Protein AF-A0A5E5QT60-F1 (afdb_monomer_lite)

Foldseek 3Di:
DQDQDDDPLAPVVLVLCLCPPPQFLLLLLLVVLVLVVCVVVVVPAFKFALVSSLVSSLVLVVQLCVQQVQDRHPPYCSNVCNVPVPPPDDSPLQNVQSSSCSLCVPVCPPPDRVRSSVSSLCCQPPDPPSQTQWHDDPRMTGGDPVNSVSCSVCVVSSSVSSLVSSQVSSCVRVVPDAPSSCRRDDPPDDPDCPVVLVVVQVVCVVDWDADPPPRHIDHNVPDDDDPPDRPNPDRDD

Radius of gyration: 23.22 Å; chains: 1; bounding box: 45×35×76 Å

Sequence (237 aa):
MCKLPTQSNLNMEAFSDLFKNTKTSYKYLFFQAILSFLEETEFKKTNYSFKLLESKMLEIAKYPIMLYKLNFGNDDRIGRKLYNEFEKIDLLKFVPYRLIAPFFTQQIRGLNATATNKKIAELSTESTEYNPIYQIVDKSIIINAEWLLYLKNNFTIVESWAFWHWVNYLQKKNPNVLALINKLQKPSERLSLNKPNHYWQTILNIQPFRCIYSGDVLTPKNLSLDHFLPWSFIGHD

pLDDT: mean 88.83, std 13.04, range [39.31, 98.69]

Secondary structure (DSSP, 8-state):
-PPPPP-TTS-HHHHHTTTTT--STHHHHHHHHHHHHHHHTTT---EEEHHHHHHHHHHHHHHHHHTT-----TT--HHHHHH-TTS---STTTHHHHHSGGGGTTTTTT--HHHHHHHHHHHHHH-TTT--SEEEETTEEEE-HHHHHHHHHTHHHHHHHHHHHHHHHHHHH-TT-TTGGGGSS--SSPPPTHHHHHHHHHHHTTS--B-TTT-PBP-TTT------S-TTS----

Structure (mmCIF, N/CA/C/O backbone):
data_AF-A0A5E5QT60-F1
#
_entry.id   AF-A0A5E5QT60-F1
#
loop_
_atom_site.group_PDB
_atom_site.id
_atom_site.type_symbol
_atom_site.label_atom_id
_atom_site.label_alt_id
_atom_site.label_comp_id
_atom_site.label_asym_id
_atom_site.label_entity_id
_atom_site.label_seq_id
_atom_site.pdbx_PDB_ins_code
_atom_site.Cartn_x
_atom_site.Cartn_y
_atom_site.Cartn_z
_atom_site.occupancy
_atom_site.B_iso_or_equiv
_atom_site.auth_seq_id
_atom_site.auth_comp_id
_atom_site.auth_asym_id
_atom_site.auth_atom_id
_atom_site.pdbx_PDB_model_num
ATOM 1 N N . MET A 1 1 ? -2.018 18.714 -8.974 1.00 58.00 1 MET A N 1
ATOM 2 C CA . MET A 1 1 ? -2.418 17.680 -7.993 1.00 58.00 1 MET A CA 1
ATOM 3 C C . MET A 1 1 ? -3.917 17.488 -8.134 1.00 58.00 1 MET A C 1
ATOM 5 O O . MET A 1 1 ? -4.620 18.490 -8.114 1.00 58.00 1 MET A O 1
ATOM 9 N N . CYS A 1 2 ? -4.398 16.262 -8.351 1.00 66.56 2 CYS A N 1
ATOM 10 C CA . CYS A 1 2 ? -5.841 16.017 -8.407 1.00 66.56 2 CYS A CA 1
ATOM 11 C C . CYS A 1 2 ? -6.413 16.176 -6.991 1.00 66.56 2 CYS A C 1
ATOM 13 O O . CYS A 1 2 ? -5.869 15.604 -6.043 1.00 66.56 2 CYS A O 1
ATOM 15 N N . LYS A 1 3 ? -7.442 17.011 -6.829 1.00 83.62 3 LYS A N 1
ATOM 16 C CA . LYS A 1 3 ? -8.083 17.227 -5.529 1.00 83.62 3 LYS A CA 1
ATOM 17 C C . LYS A 1 3 ? -9.010 16.045 -5.254 1.00 83.62 3 LYS A C 1
ATOM 19 O O . LYS A 1 3 ? -9.813 15.694 -6.111 1.00 83.62 3 LYS A O 1
ATOM 24 N N . LEU A 1 4 ? -8.887 15.441 -4.074 1.00 91.88 4 LEU A N 1
ATOM 25 C CA . LEU A 1 4 ? -9.783 14.366 -3.657 1.00 91.88 4 LEU A CA 1
ATOM 26 C C . LEU A 1 4 ? -11.224 14.897 -3.532 1.00 91.88 4 LEU A C 1
ATOM 28 O O . LEU A 1 4 ? -11.408 15.957 -2.921 1.00 91.88 4 LEU A O 1
ATOM 32 N N . PRO A 1 5 ? -12.227 14.196 -4.090 1.00 93.06 5 PRO A N 1
ATOM 33 C CA . PRO A 1 5 ? -13.631 14.547 -3.917 1.00 93.06 5 PRO A CA 1
ATOM 34 C C . PRO A 1 5 ? -14.007 14.563 -2.436 1.00 93.06 5 PRO A C 1
ATOM 36 O O . PRO A 1 5 ? -13.642 13.676 -1.673 1.00 93.06 5 PRO A O 1
ATOM 39 N N . THR A 1 6 ? -14.708 15.602 -2.001 1.00 92.00 6 THR A N 1
ATOM 40 C CA . THR A 1 6 ? -15.146 15.713 -0.607 1.00 92.00 6 THR A CA 1
ATOM 41 C C . THR A 1 6 ? -16.389 14.868 -0.375 1.00 92.00 6 THR A C 1
ATOM 43 O O . THR A 1 6 ? -17.282 14.860 -1.218 1.00 92.00 6 THR A O 1
ATOM 46 N N . GLN A 1 7 ? -16.484 14.240 0.793 1.00 92.25 7 GLN A N 1
ATOM 47 C CA . GLN A 1 7 ? -17.633 13.445 1.205 1.00 92.25 7 GLN A CA 1
ATOM 48 C C . GLN A 1 7 ? -17.917 13.744 2.683 1.00 92.25 7 GLN A C 1
ATOM 50 O O . GLN A 1 7 ? -17.039 13.568 3.521 1.00 92.25 7 GLN A O 1
ATOM 55 N N . SER A 1 8 ? -19.108 14.256 3.002 1.00 88.38 8 SER A N 1
ATOM 56 C CA . SER A 1 8 ? -19.410 14.843 4.320 1.00 88.38 8 SER A CA 1
ATOM 57 C C . SER A 1 8 ? -19.450 13.834 5.469 1.00 88.38 8 SER A C 1
ATOM 59 O O . SER A 1 8 ? -19.136 14.196 6.598 1.00 88.38 8 SER A O 1
ATOM 61 N N . ASN A 1 9 ? -19.812 12.580 5.195 1.00 89.06 9 ASN A N 1
ATOM 62 C CA . ASN A 1 9 ? -19.845 11.499 6.183 1.00 89.06 9 ASN A CA 1
ATOM 63 C C . ASN A 1 9 ? -18.499 10.767 6.343 1.00 89.06 9 ASN A C 1
ATOM 65 O O . ASN A 1 9 ? -18.411 9.822 7.120 1.00 89.06 9 ASN A O 1
ATOM 69 N N . LEU A 1 10 ? -17.448 11.189 5.629 1.00 94.31 10 LEU A N 1
ATOM 70 C CA . LEU A 1 10 ? -16.119 10.582 5.698 1.00 94.31 10 LEU A CA 1
ATOM 71 C C . LEU A 1 10 ? -15.076 11.578 6.207 1.00 94.31 10 LEU A C 1
ATOM 73 O O . LEU A 1 10 ? -15.079 12.757 5.852 1.00 94.31 10 LEU A O 1
ATOM 77 N N . ASN A 1 11 ? -14.113 11.086 6.989 1.00 95.00 11 ASN A N 1
ATOM 78 C CA . ASN A 1 11 ? -12.980 11.894 7.437 1.00 95.00 11 ASN A CA 1
ATOM 79 C C . ASN A 1 11 ? -11.950 12.070 6.303 1.00 95.00 11 ASN A C 1
ATOM 81 O O . ASN A 1 11 ? -10.929 11.380 6.226 1.00 95.00 11 ASN A O 1
ATOM 85 N N . MET A 1 12 ? -12.242 13.005 5.398 1.00 95.50 12 MET A N 1
ATOM 86 C CA . MET A 1 12 ? -11.399 13.296 4.236 1.00 95.50 12 MET A CA 1
ATOM 87 C C . MET A 1 12 ? -10.056 13.933 4.605 1.00 95.50 12 MET A C 1
ATOM 89 O O . MET A 1 12 ? -9.088 13.773 3.862 1.00 95.50 12 MET A O 1
ATOM 93 N N . GLU A 1 13 ? -9.970 14.610 5.753 1.00 94.81 13 GLU A N 1
ATOM 94 C CA . GLU A 1 13 ? -8.708 15.140 6.272 1.00 94.81 13 GLU A CA 1
ATOM 95 C C . GLU A 1 13 ? -7.748 13.990 6.601 1.00 94.81 13 GLU A C 1
ATOM 97 O O . GLU A 1 13 ? -6.658 13.915 6.029 1.00 94.81 13 GLU A O 1
ATOM 102 N N . ALA A 1 14 ? -8.191 13.023 7.412 1.00 96.12 14 ALA A N 1
ATOM 103 C CA . ALA A 1 14 ? -7.405 11.836 7.744 1.00 96.12 14 ALA A CA 1
ATOM 104 C C . ALA A 1 14 ? -7.036 11.015 6.496 1.00 96.12 14 ALA A C 1
ATOM 106 O O . ALA A 1 14 ? -5.908 10.529 6.381 1.00 96.12 14 ALA A O 1
ATOM 107 N N . PHE A 1 15 ? -7.955 10.899 5.532 1.00 97.19 15 PHE A N 1
ATOM 108 C CA . PHE A 1 15 ? -7.694 10.223 4.260 1.00 97.19 15 PHE A CA 1
ATOM 109 C C . PHE A 1 15 ? -6.649 10.950 3.400 1.00 97.19 15 PHE A C 1
ATOM 111 O O . PHE A 1 15 ? -5.792 10.321 2.781 1.00 97.19 15 PHE A O 1
ATOM 118 N N . SER A 1 16 ? -6.651 12.282 3.387 1.00 95.88 16 SER A N 1
ATOM 119 C CA . SER A 1 16 ? -5.612 13.042 2.684 1.00 95.88 16 SER A CA 1
ATOM 120 C C . SER A 1 16 ? -4.221 12.877 3.324 1.00 95.88 16 SER A C 1
ATOM 122 O O . SER A 1 16 ? -3.205 12.977 2.633 1.00 95.88 16 SER A O 1
ATOM 124 N N . ASP A 1 17 ? -4.179 12.526 4.614 1.00 96.50 17 ASP A N 1
ATOM 125 C CA . ASP A 1 17 ? -2.971 12.363 5.424 1.00 96.50 17 ASP A CA 1
ATOM 126 C C . ASP A 1 17 ? -2.401 10.923 5.443 1.00 96.50 17 ASP A C 1
ATOM 128 O O . ASP A 1 17 ? -1.374 10.683 6.087 1.00 96.50 17 ASP A O 1
ATOM 132 N N . LEU A 1 18 ? -2.984 9.957 4.710 1.00 97.50 18 LEU A N 1
ATOM 133 C CA . LEU A 1 18 ? -2.547 8.541 4.709 1.00 97.50 18 LEU A CA 1
ATOM 134 C C . LEU A 1 18 ? -1.033 8.362 4.517 1.00 97.50 18 LEU A C 1
ATOM 136 O O . LEU A 1 18 ? -0.382 7.576 5.221 1.00 97.50 18 LEU A O 1
ATOM 140 N N . PHE A 1 19 ? -0.461 9.113 3.575 1.00 96.62 19 PHE A N 1
ATOM 141 C CA . PHE A 1 19 ? 0.950 9.028 3.195 1.00 96.62 19 PHE A CA 1
ATOM 142 C C . PHE A 1 19 ? 1.857 10.030 3.917 1.00 96.62 19 PHE A C 1
ATOM 144 O O . PHE A 1 19 ? 3.057 10.102 3.630 1.00 96.62 19 PHE A O 1
ATOM 151 N N . LYS A 1 20 ? 1.337 10.775 4.894 1.00 92.38 20 LYS A N 1
ATOM 152 C CA . LYS A 1 20 ? 2.140 11.698 5.698 1.00 92.38 20 LYS A CA 1
ATOM 153 C C . LYS A 1 20 ? 3.195 10.940 6.506 1.00 92.38 20 LYS A C 1
ATOM 155 O O . LYS A 1 20 ? 2.960 9.831 6.996 1.00 92.38 20 LYS A O 1
ATOM 160 N N . ASN A 1 21 ? 4.372 11.554 6.645 1.00 85.94 21 ASN A N 1
ATOM 161 C CA . ASN A 1 21 ? 5.512 11.028 7.407 1.00 85.94 21 ASN A CA 1
ATOM 162 C C . ASN A 1 21 ? 5.951 9.606 6.996 1.00 85.94 21 ASN A C 1
ATOM 164 O O . ASN A 1 21 ? 6.326 8.783 7.833 1.00 85.94 21 ASN A O 1
ATOM 168 N N . THR A 1 22 ? 5.910 9.303 5.697 1.00 89.44 22 THR A N 1
ATOM 169 C CA . THR A 1 22 ? 6.263 7.978 5.171 1.00 89.44 22 THR A CA 1
ATOM 170 C C . THR A 1 22 ? 7.766 7.851 4.901 1.00 89.44 22 THR A C 1
ATOM 172 O O . THR A 1 22 ? 8.323 8.598 4.098 1.00 89.44 22 THR A O 1
ATOM 175 N N . LYS A 1 23 ? 8.428 6.8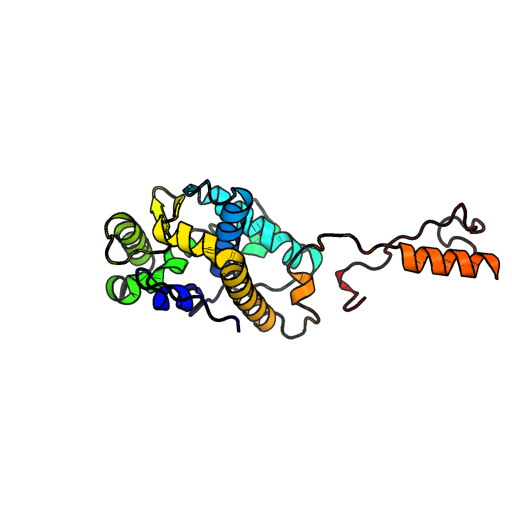80 5.552 1.00 90.25 23 LYS A N 1
ATOM 176 C CA . LYS A 1 23 ? 9.867 6.589 5.372 1.00 90.25 23 LYS A CA 1
ATOM 177 C C . LYS A 1 23 ? 10.147 5.504 4.318 1.00 90.25 23 LYS A C 1
ATOM 179 O O . LYS A 1 23 ? 11.089 5.647 3.537 1.00 90.25 23 LYS A O 1
ATOM 184 N N . THR A 1 24 ? 9.322 4.457 4.274 1.00 96.00 24 THR A N 1
ATOM 185 C CA . THR A 1 24 ? 9.450 3.291 3.374 1.00 96.00 24 THR A CA 1
ATOM 186 C C . THR A 1 24 ? 8.318 3.245 2.344 1.00 96.00 24 THR A C 1
ATOM 188 O O . THR A 1 24 ? 7.301 3.914 2.510 1.00 96.00 24 THR A O 1
ATOM 191 N N . SER A 1 25 ? 8.448 2.427 1.302 1.00 97.38 25 SER A N 1
ATOM 192 C CA . SER A 1 25 ? 7.441 2.285 0.239 1.00 97.38 25 SER A CA 1
ATOM 193 C C . SER A 1 25 ? 6.125 1.642 0.698 1.00 97.38 25 SER A C 1
ATOM 195 O O . SER A 1 25 ? 5.125 1.685 -0.018 1.00 97.38 25 SER A O 1
ATOM 197 N N . TYR A 1 26 ? 6.101 1.050 1.897 1.00 97.94 26 TYR A N 1
ATOM 198 C CA . TYR A 1 26 ? 5.092 0.058 2.269 1.00 97.94 26 TYR A CA 1
ATOM 199 C C . TYR A 1 26 ? 3.677 0.621 2.251 1.00 97.94 26 TYR A C 1
ATOM 201 O O . TYR A 1 26 ? 2.782 -0.058 1.771 1.00 97.94 26 TYR A O 1
ATOM 209 N N . LYS A 1 27 ? 3.458 1.851 2.740 1.00 98.00 27 LYS A N 1
ATOM 210 C CA . LYS A 1 27 ? 2.120 2.465 2.732 1.00 98.00 27 LYS A CA 1
ATOM 211 C C . LYS A 1 27 ? 1.584 2.643 1.312 1.00 98.00 27 LYS A C 1
ATOM 213 O O . LYS A 1 27 ? 0.418 2.346 1.080 1.00 98.00 27 LYS A O 1
ATOM 218 N N . TYR A 1 28 ? 2.430 3.100 0.387 1.00 98.25 28 TYR A N 1
ATOM 219 C CA . TYR A 1 28 ? 2.049 3.297 -1.012 1.00 98.25 28 TYR A CA 1
ATOM 220 C C . TYR A 1 28 ? 1.682 1.963 -1.657 1.00 98.25 28 TYR A C 1
ATOM 222 O O . TYR A 1 28 ? 0.581 1.827 -2.178 1.00 98.25 28 TYR A O 1
ATOM 230 N N . LEU A 1 29 ? 2.553 0.958 -1.527 1.00 98.31 29 LEU A N 1
ATOM 231 C CA . LEU A 1 29 ? 2.313 -0.377 -2.078 1.00 98.31 29 LEU A CA 1
ATOM 232 C C . LEU A 1 29 ? 1.092 -1.052 -1.448 1.00 98.31 29 LEU A C 1
ATOM 234 O O . LEU A 1 29 ? 0.323 -1.698 -2.147 1.00 98.31 29 LEU A O 1
ATOM 238 N N . PHE A 1 30 ? 0.898 -0.907 -0.136 1.00 98.69 30 PHE A N 1
ATOM 239 C CA . PHE A 1 30 ? -0.235 -1.501 0.571 1.00 98.69 30 PHE A CA 1
ATOM 240 C C . PHE A 1 30 ? -1.557 -0.871 0.125 1.00 98.69 30 PHE A C 1
ATOM 242 O O . PHE A 1 30 ? -2.511 -1.591 -0.147 1.00 98.69 30 PHE A O 1
ATOM 249 N N . PHE A 1 31 ? -1.615 0.457 -0.022 1.00 98.69 31 PHE A N 1
ATOM 250 C CA . PHE A 1 31 ? -2.818 1.112 -0.532 1.00 98.69 31 PHE A CA 1
ATOM 251 C C . PHE A 1 31 ? -3.071 0.792 -2.011 1.00 98.69 31 PHE A C 1
ATOM 253 O O . PHE A 1 31 ? -4.205 0.501 -2.376 1.00 98.69 31 PHE A O 1
ATOM 260 N N . GLN A 1 32 ? -2.030 0.756 -2.850 1.00 97.88 32 GLN A N 1
ATOM 261 C CA . GLN A 1 32 ? -2.160 0.311 -4.242 1.00 97.88 32 GLN A CA 1
ATOM 262 C C . GLN A 1 32 ? -2.645 -1.140 -4.342 1.00 97.88 32 GLN A C 1
ATOM 264 O O . GLN A 1 32 ? -3.488 -1.435 -5.180 1.00 97.88 32 GLN A O 1
ATOM 269 N N . ALA A 1 33 ? -2.181 -2.033 -3.461 1.00 98.31 33 ALA A N 1
ATOM 270 C CA . ALA A 1 33 ? -2.674 -3.405 -3.395 1.00 98.31 33 ALA A CA 1
ATOM 271 C C . ALA A 1 33 ? -4.169 -3.467 -3.044 1.00 98.31 33 ALA A C 1
ATOM 273 O O . ALA A 1 33 ? -4.898 -4.257 -3.638 1.00 98.31 33 ALA A O 1
ATOM 274 N N . ILE A 1 34 ? -4.640 -2.619 -2.121 1.00 98.69 34 ILE A N 1
ATOM 275 C CA . ILE A 1 34 ? -6.072 -2.498 -1.810 1.00 98.69 34 ILE A CA 1
ATOM 276 C C . ILE A 1 34 ? -6.853 -2.038 -3.046 1.00 98.69 34 ILE A C 1
ATOM 278 O O . ILE A 1 34 ? -7.838 -2.678 -3.401 1.00 98.69 34 ILE A O 1
ATOM 282 N N . LEU A 1 35 ? -6.416 -0.960 -3.706 1.00 97.94 35 LEU A N 1
ATOM 283 C CA . LEU A 1 35 ? -7.093 -0.424 -4.893 1.00 97.94 35 LEU A CA 1
ATOM 284 C C . LEU A 1 35 ? -7.148 -1.445 -6.037 1.00 97.94 35 LEU A C 1
ATOM 286 O O . LEU A 1 35 ? -8.219 -1.660 -6.593 1.00 97.94 35 LEU A O 1
ATOM 290 N N . SER A 1 36 ? -6.033 -2.127 -6.313 1.00 95.38 36 SER A N 1
ATOM 291 C CA . SER A 1 36 ? -5.949 -3.185 -7.326 1.00 95.38 36 SER A CA 1
ATOM 292 C C . SER A 1 36 ? -6.940 -4.313 -7.047 1.00 95.38 36 SER A C 1
ATOM 294 O O . SER A 1 36 ? -7.664 -4.716 -7.949 1.00 95.38 36 SER A O 1
ATOM 296 N N . PHE A 1 37 ? -7.060 -4.786 -5.803 1.00 96.31 37 PHE A N 1
ATOM 297 C CA . PHE A 1 37 ? -8.052 -5.816 -5.491 1.00 96.31 37 PHE A CA 1
ATOM 298 C C . PHE A 1 37 ? -9.500 -5.326 -5.564 1.00 96.31 37 PHE A C 1
ATOM 300 O O . PHE A 1 37 ? -10.385 -6.087 -5.963 1.00 96.31 37 PHE A O 1
ATOM 307 N N . LEU A 1 38 ? -9.764 -4.081 -5.165 1.00 94.50 38 LEU A N 1
ATOM 308 C CA . LEU A 1 38 ? -11.097 -3.499 -5.293 1.00 94.50 38 LEU A CA 1
ATOM 309 C C . LEU A 1 38 ? -11.526 -3.439 -6.760 1.00 94.50 38 LEU A C 1
ATOM 311 O O . LEU A 1 38 ? -12.642 -3.842 -7.071 1.00 94.50 38 LEU A O 1
ATOM 315 N N . GLU A 1 39 ? -10.638 -3.018 -7.655 1.00 93.75 39 GLU A N 1
ATOM 316 C CA . GLU A 1 39 ? -10.905 -2.982 -9.091 1.00 93.75 39 GLU A CA 1
ATOM 317 C C . GLU A 1 39 ? -11.035 -4.386 -9.701 1.00 93.75 39 GLU A C 1
ATOM 319 O O . GLU A 1 39 ? -12.042 -4.675 -10.344 1.00 93.75 39 GLU A O 1
ATOM 324 N N . GLU A 1 40 ? -10.086 -5.293 -9.424 1.00 91.00 40 GLU A N 1
ATOM 325 C CA . GLU A 1 40 ? -10.086 -6.685 -9.916 1.00 91.00 40 GLU A CA 1
ATOM 326 C C . GLU A 1 40 ? -11.358 -7.453 -9.529 1.00 91.00 40 GLU A C 1
ATOM 328 O O . GLU A 1 40 ? -11.783 -8.367 -10.233 1.00 91.00 40 GLU A O 1
ATOM 333 N N . THR A 1 41 ? -11.966 -7.101 -8.394 1.00 90.94 41 THR A N 1
ATOM 334 C CA . THR A 1 41 ? -13.196 -7.734 -7.901 1.00 90.94 41 THR A CA 1
ATOM 335 C C . THR A 1 41 ? -14.457 -6.940 -8.232 1.00 90.94 41 THR A C 1
ATOM 337 O O . THR A 1 41 ? -15.529 -7.269 -7.722 1.00 90.94 41 THR A O 1
ATOM 340 N N . GLU A 1 42 ? -14.354 -5.889 -9.051 1.00 89.69 42 GLU A N 1
ATOM 341 C CA . GLU A 1 42 ? -15.445 -4.960 -9.373 1.00 89.69 42 GLU A CA 1
ATOM 342 C C . GLU A 1 42 ? -16.156 -4.414 -8.118 1.00 89.69 42 GLU A C 1
ATOM 344 O O . GLU A 1 42 ? -17.376 -4.223 -8.091 1.00 89.69 42 GLU A O 1
ATOM 349 N N . PHE A 1 43 ? -15.396 -4.186 -7.044 1.00 93.06 43 PHE A N 1
ATOM 350 C CA . PHE A 1 43 ? -15.872 -3.737 -5.733 1.00 93.06 43 PHE A CA 1
ATOM 351 C C . PHE A 1 43 ? -16.879 -4.695 -5.068 1.00 93.06 43 PHE A C 1
ATOM 353 O O . PHE A 1 43 ? -17.625 -4.287 -4.178 1.00 93.06 43 PHE A O 1
ATOM 360 N N . LYS A 1 44 ? -16.914 -5.973 -5.474 1.00 94.25 44 LYS A N 1
ATOM 361 C CA . LYS A 1 44 ? -17.810 -7.001 -4.906 1.00 94.25 44 LYS A CA 1
ATOM 362 C C . LYS A 1 44 ? -17.222 -7.682 -3.667 1.00 94.25 44 LYS A C 1
ATOM 364 O O . LYS A 1 44 ? -17.953 -8.335 -2.926 1.00 94.25 44 LYS A O 1
ATOM 369 N N . LYS A 1 45 ? -15.913 -7.544 -3.425 1.00 94.44 45 LYS A N 1
ATOM 370 C CA . LYS A 1 45 ? -15.205 -8.133 -2.280 1.00 94.44 45 LYS A CA 1
ATOM 371 C C . LYS A 1 45 ? -14.622 -7.050 -1.373 1.00 94.44 45 LYS A C 1
ATOM 373 O O . LYS A 1 45 ? -14.023 -6.085 -1.840 1.00 94.44 45 LYS A O 1
ATOM 378 N N . THR A 1 46 ? -14.754 -7.244 -0.062 1.00 96.81 46 THR A N 1
ATOM 379 C CA . THR A 1 46 ? -14.307 -6.273 0.955 1.00 96.81 46 THR A CA 1
ATOM 380 C C . THR A 1 46 ? -13.298 -6.833 1.950 1.00 96.81 46 THR A C 1
ATOM 382 O O . THR A 1 46 ? -12.624 -6.054 2.617 1.00 96.81 46 THR A O 1
ATOM 385 N N . ASN A 1 47 ? -13.166 -8.159 2.059 1.00 98.06 47 ASN A N 1
ATOM 386 C CA . ASN A 1 47 ? -12.230 -8.805 2.977 1.00 98.06 47 ASN A CA 1
ATOM 387 C C . ASN A 1 47 ? -10.956 -9.257 2.251 1.00 98.06 47 ASN A C 1
ATOM 389 O O . ASN A 1 47 ? -11.030 -10.001 1.268 1.00 98.06 47 ASN A O 1
ATOM 393 N N . TYR A 1 48 ? -9.793 -8.857 2.769 1.00 98.06 48 TYR A N 1
ATOM 394 C CA . TYR A 1 48 ? -8.489 -9.220 2.216 1.00 98.06 48 TYR A CA 1
ATOM 395 C C . TYR A 1 48 ? -7.519 -9.623 3.321 1.00 98.06 48 TYR A C 1
ATOM 397 O O . TYR A 1 48 ? -7.240 -8.846 4.235 1.00 98.06 48 TYR A O 1
ATOM 405 N N . SER A 1 49 ? -6.961 -10.830 3.224 1.00 98.50 49 SER A N 1
ATOM 406 C CA . SER A 1 49 ? -5.946 -11.282 4.173 1.00 98.50 49 SER A CA 1
ATOM 407 C C . SER A 1 49 ? -4.624 -10.547 3.966 1.00 98.50 49 SER A C 1
ATOM 409 O O . SER A 1 49 ? -4.257 -10.166 2.853 1.00 98.50 49 SER A O 1
ATOM 411 N N . PHE A 1 50 ? -3.857 -10.406 5.041 1.00 98.31 50 PHE A N 1
ATOM 412 C CA . PHE A 1 50 ? -2.513 -9.837 5.012 1.00 98.31 50 PHE A CA 1
ATOM 413 C C . PHE A 1 50 ? -1.620 -10.585 4.014 1.00 98.31 50 PHE A C 1
ATOM 415 O O . PHE A 1 50 ? -0.929 -9.959 3.221 1.00 98.31 50 PHE A O 1
ATOM 422 N N . LYS A 1 51 ? -1.696 -11.920 3.960 1.00 97.31 51 LYS A N 1
ATOM 423 C CA . LYS A 1 51 ? -0.926 -12.716 2.989 1.00 97.31 51 LYS A CA 1
ATOM 424 C C . LYS A 1 51 ? -1.235 -12.320 1.539 1.00 97.31 51 LYS A C 1
ATOM 426 O O . LYS A 1 51 ? -0.322 -12.201 0.727 1.00 97.31 51 LYS A O 1
ATOM 431 N N . LEU A 1 52 ? -2.513 -12.111 1.224 1.00 97.50 52 LEU A N 1
ATOM 432 C CA . LEU A 1 52 ? -2.953 -11.723 -0.112 1.00 97.50 52 LEU A CA 1
ATOM 433 C C . LEU A 1 52 ? -2.465 -10.309 -0.473 1.00 97.50 52 LEU A C 1
ATOM 435 O O . LEU A 1 52 ? -1.915 -10.100 -1.553 1.00 97.50 52 LEU A O 1
ATOM 439 N N . LEU A 1 53 ? -2.597 -9.362 0.459 1.00 98.50 53 LEU A N 1
ATOM 440 C CA . LEU A 1 53 ? -2.120 -7.985 0.294 1.00 98.50 53 LEU A CA 1
ATOM 441 C C . LEU A 1 53 ? -0.599 -7.916 0.142 1.00 98.50 53 LEU A C 1
ATOM 443 O O . LEU A 1 53 ? -0.108 -7.214 -0.734 1.00 98.50 53 LEU A O 1
ATOM 447 N N . GLU A 1 54 ? 0.149 -8.682 0.937 1.00 97.94 54 GLU A N 1
ATOM 448 C CA . GLU A 1 54 ? 1.605 -8.764 0.817 1.00 97.94 54 GLU A CA 1
ATOM 449 C C . GLU A 1 54 ? 2.022 -9.291 -0.562 1.00 97.94 54 GLU A C 1
ATOM 451 O O . GLU A 1 54 ? 2.898 -8.709 -1.201 1.00 97.94 54 GLU A O 1
ATOM 456 N N . SER A 1 55 ? 1.361 -10.341 -1.060 1.00 96.31 55 SER A N 1
ATOM 457 C CA . SER A 1 55 ? 1.626 -10.872 -2.402 1.00 96.31 55 SER A CA 1
ATOM 458 C C . SER A 1 55 ? 1.417 -9.810 -3.482 1.00 96.31 55 SER A C 1
ATOM 460 O O . SER A 1 55 ? 2.256 -9.666 -4.370 1.00 96.31 55 SER A O 1
ATOM 462 N N . LYS A 1 56 ? 0.336 -9.028 -3.390 1.00 97.12 56 LYS A N 1
ATOM 463 C CA . LYS A 1 56 ? 0.043 -7.955 -4.349 1.00 97.12 56 LYS A CA 1
ATOM 464 C C . LYS A 1 56 ? 1.026 -6.784 -4.235 1.00 97.12 56 LYS A C 1
ATOM 466 O O . LYS A 1 56 ? 1.465 -6.261 -5.254 1.00 97.12 56 LYS A O 1
ATOM 471 N N . MET A 1 57 ? 1.460 -6.418 -3.024 1.00 98.00 57 MET A N 1
ATOM 472 C CA . MET A 1 57 ? 2.532 -5.427 -2.828 1.00 98.00 57 MET A CA 1
ATOM 473 C C . MET A 1 57 ? 3.825 -5.843 -3.538 1.00 98.00 57 MET A C 1
ATOM 475 O O . MET A 1 57 ? 4.465 -5.021 -4.196 1.00 98.00 57 MET A O 1
ATOM 479 N N . LEU A 1 58 ? 4.213 -7.116 -3.400 1.00 96.62 58 LEU A N 1
ATOM 480 C CA . LEU A 1 58 ? 5.396 -7.668 -4.058 1.00 96.62 58 LEU A CA 1
ATOM 481 C C . LEU A 1 58 ? 5.222 -7.698 -5.580 1.00 96.62 58 LEU A C 1
ATOM 483 O O . LEU A 1 58 ? 6.155 -7.341 -6.294 1.00 96.62 58 LEU A O 1
ATOM 487 N N . GLU A 1 59 ? 4.038 -8.062 -6.076 1.00 92.81 59 GLU A N 1
ATOM 488 C CA . GLU A 1 59 ? 3.704 -8.046 -7.505 1.00 92.81 59 GLU A CA 1
ATOM 489 C C . GLU A 1 59 ? 3.887 -6.649 -8.121 1.00 92.81 59 GLU A C 1
ATOM 491 O O . GLU A 1 59 ? 4.618 -6.507 -9.105 1.00 92.81 59 GLU A O 1
ATOM 496 N N . ILE A 1 60 ? 3.305 -5.617 -7.498 1.00 92.44 60 ILE A N 1
ATOM 497 C CA . ILE A 1 60 ? 3.397 -4.216 -7.940 1.00 92.44 60 ILE A CA 1
ATOM 498 C C . ILE A 1 60 ? 4.856 -3.743 -7.945 1.00 92.44 60 ILE A C 1
ATOM 500 O O . ILE A 1 60 ? 5.326 -3.124 -8.900 1.00 92.44 60 ILE A O 1
ATOM 504 N N . ALA A 1 61 ? 5.611 -4.063 -6.893 1.00 96.12 61 ALA A N 1
ATOM 505 C CA . ALA A 1 61 ? 6.997 -3.630 -6.763 1.00 96.12 61 ALA A CA 1
ATOM 506 C C . ALA A 1 61 ? 7.986 -4.416 -7.640 1.00 96.12 61 ALA A C 1
ATOM 508 O O . ALA A 1 61 ? 9.102 -3.949 -7.886 1.00 96.12 61 ALA A O 1
ATOM 509 N N . LYS A 1 62 ? 7.598 -5.604 -8.122 1.00 93.75 62 LYS A N 1
ATOM 510 C CA . LYS A 1 62 ? 8.479 -6.515 -8.860 1.00 93.75 62 LYS A CA 1
ATOM 511 C C . LYS A 1 62 ? 9.073 -5.853 -10.094 1.00 93.75 62 LYS A C 1
ATOM 513 O O . LYS A 1 62 ? 10.278 -5.921 -10.309 1.00 93.75 62 LYS A O 1
ATOM 518 N N . TYR A 1 63 ? 8.237 -5.209 -10.901 1.00 88.75 63 TYR A N 1
ATOM 519 C CA . TYR A 1 63 ? 8.659 -4.604 -12.162 1.00 88.75 63 TYR A CA 1
ATOM 520 C C . TYR A 1 63 ? 9.673 -3.453 -11.985 1.00 88.75 63 TYR A C 1
ATOM 522 O O . TYR A 1 63 ? 10.790 -3.587 -12.497 1.00 88.75 63 TYR A O 1
ATOM 530 N N . PRO A 1 64 ? 9.377 -2.382 -11.218 1.00 93.44 64 PRO A N 1
ATOM 531 C CA . PRO A 1 64 ? 10.319 -1.277 -11.016 1.00 93.44 64 PRO A CA 1
ATOM 532 C C . PRO A 1 64 ? 11.639 -1.708 -10.360 1.00 93.44 64 PRO A C 1
ATOM 534 O O . PRO A 1 64 ? 12.703 -1.198 -10.715 1.00 93.44 64 PRO A O 1
ATOM 537 N N . ILE A 1 65 ? 11.605 -2.666 -9.429 1.00 93.62 65 ILE A N 1
ATOM 538 C CA . ILE A 1 65 ? 12.817 -3.134 -8.743 1.00 93.62 65 ILE A CA 1
ATOM 539 C C . ILE A 1 65 ? 13.633 -4.066 -9.633 1.00 93.62 65 ILE A C 1
ATOM 541 O O . ILE A 1 65 ? 14.845 -3.899 -9.748 1.00 93.62 65 ILE A O 1
ATOM 545 N N . MET A 1 66 ? 13.012 -5.078 -10.239 1.00 89.44 66 MET A N 1
ATOM 546 C CA . MET A 1 66 ? 13.775 -6.115 -10.930 1.00 89.44 66 MET A CA 1
ATOM 547 C C . MET A 1 66 ? 14.302 -5.637 -12.279 1.00 89.44 66 MET A C 1
ATOM 549 O O . MET A 1 66 ? 15.460 -5.931 -12.582 1.00 89.44 66 MET A O 1
ATOM 553 N N . LEU A 1 67 ? 13.492 -4.899 -13.050 1.00 87.69 67 LEU A N 1
ATOM 554 C CA . LEU A 1 67 ? 13.859 -4.453 -14.396 1.00 87.69 67 LEU A CA 1
ATOM 555 C C . LEU A 1 67 ? 14.654 -3.145 -14.377 1.00 87.69 67 LEU A C 1
ATOM 557 O O . LEU A 1 67 ? 15.705 -3.058 -15.005 1.00 87.69 67 LEU A O 1
ATOM 561 N N . TYR A 1 68 ? 14.177 -2.142 -13.637 1.00 88.88 68 TYR A N 1
ATOM 562 C CA . TYR A 1 68 ? 14.771 -0.800 -13.640 1.00 88.88 68 TYR A CA 1
ATOM 563 C C . TYR A 1 68 ? 15.680 -0.512 -12.451 1.00 88.88 68 TYR A C 1
ATOM 565 O O . TYR A 1 68 ? 16.252 0.574 -12.383 1.00 88.88 68 TYR A O 1
ATOM 573 N N . LYS A 1 69 ? 15.823 -1.467 -11.520 1.00 91.88 69 LYS A N 1
ATOM 574 C CA . LYS A 1 69 ? 16.693 -1.345 -10.342 1.00 91.88 69 LYS A CA 1
ATOM 575 C C . LYS A 1 69 ? 16.400 -0.085 -9.522 1.00 91.88 69 LYS A C 1
ATOM 577 O O . LYS A 1 69 ? 17.310 0.493 -8.932 1.00 91.88 69 LYS A O 1
ATOM 582 N N . LEU A 1 70 ? 15.131 0.338 -9.475 1.00 94.56 70 LEU A N 1
ATOM 583 C CA . LEU A 1 70 ? 14.743 1.516 -8.706 1.00 94.56 70 LEU A CA 1
ATOM 584 C C . LEU A 1 70 ? 15.011 1.294 -7.215 1.00 94.56 70 LEU A C 1
ATOM 586 O O . LEU A 1 70 ? 14.655 0.262 -6.641 1.00 94.56 70 LEU A O 1
ATOM 590 N N . ASN A 1 71 ? 15.607 2.297 -6.579 1.00 95.50 71 ASN A N 1
ATOM 591 C CA . ASN A 1 71 ? 15.846 2.319 -5.148 1.00 95.50 71 ASN A CA 1
ATOM 592 C C . ASN A 1 71 ? 14.562 2.722 -4.413 1.00 95.50 71 ASN A C 1
ATOM 594 O O . ASN A 1 71 ? 14.043 3.822 -4.601 1.00 95.50 71 ASN A O 1
ATOM 598 N N . PHE A 1 72 ? 14.048 1.847 -3.551 1.00 96.25 72 PHE A N 1
ATOM 599 C CA . PHE A 1 72 ? 12.860 2.127 -2.736 1.00 96.25 72 PHE A CA 1
ATOM 600 C C . PHE A 1 72 ? 13.221 2.744 -1.374 1.00 96.25 72 PHE A C 1
ATOM 602 O O . PHE A 1 72 ? 12.342 3.026 -0.576 1.00 96.25 72 PHE A O 1
ATOM 609 N N . GLY A 1 73 ? 14.501 3.011 -1.112 1.00 94.81 73 GLY A N 1
ATOM 610 C CA . GLY A 1 73 ? 15.033 3.571 0.126 1.00 94.81 73 GLY A CA 1
ATOM 611 C C . GLY A 1 73 ? 15.813 2.548 0.955 1.00 94.81 73 GLY A C 1
ATOM 612 O O . GLY A 1 73 ? 15.524 1.359 0.938 1.00 94.81 73 GLY A O 1
ATOM 613 N N . ASN A 1 74 ? 16.791 3.025 1.728 1.00 90.50 74 ASN A N 1
ATOM 614 C CA . ASN A 1 74 ? 17.722 2.158 2.467 1.00 90.50 74 ASN A CA 1
ATOM 615 C C . ASN A 1 74 ? 17.044 1.314 3.563 1.00 90.50 74 ASN A C 1
ATOM 617 O O . ASN A 1 74 ? 17.450 0.183 3.819 1.00 90.50 74 ASN A O 1
ATOM 621 N N . ASP A 1 75 ? 15.997 1.853 4.193 1.00 93.12 75 ASP A N 1
ATOM 622 C CA . ASP A 1 75 ? 15.217 1.145 5.218 1.00 93.12 75 ASP A CA 1
ATOM 623 C C . ASP A 1 75 ? 14.176 0.183 4.618 1.00 93.12 75 ASP A C 1
ATOM 625 O O . ASP A 1 75 ? 13.521 -0.573 5.344 1.00 93.12 75 ASP A O 1
ATOM 629 N N . ASP A 1 76 ? 13.995 0.219 3.297 1.00 96.12 76 ASP A N 1
ATOM 630 C CA . ASP A 1 76 ? 13.003 -0.571 2.588 1.00 96.12 76 ASP A CA 1
ATOM 631 C C . ASP A 1 76 ? 13.478 -2.016 2.379 1.00 96.12 76 ASP A C 1
ATOM 633 O O . ASP A 1 76 ? 14.633 -2.288 2.039 1.00 96.12 76 ASP A O 1
ATOM 637 N N . ARG A 1 77 ? 12.584 -2.978 2.617 1.00 96.50 77 ARG A N 1
ATOM 638 C CA . ARG A 1 77 ? 12.878 -4.414 2.515 1.00 96.50 77 ARG A CA 1
ATOM 639 C C . ARG A 1 77 ? 12.110 -5.118 1.402 1.00 96.50 77 ARG A C 1
ATOM 641 O O . ARG A 1 77 ? 12.267 -6.328 1.272 1.00 96.50 77 ARG A O 1
ATOM 648 N N . ILE A 1 78 ? 11.329 -4.403 0.587 1.00 96.75 78 ILE A N 1
ATOM 649 C CA . ILE A 1 78 ? 10.587 -4.998 -0.536 1.00 96.75 78 ILE A CA 1
ATOM 650 C C . ILE A 1 78 ? 11.556 -5.663 -1.509 1.00 96.75 78 ILE A C 1
ATOM 652 O O . ILE A 1 78 ? 11.394 -6.837 -1.829 1.00 96.75 78 ILE A O 1
ATOM 656 N N . GLY A 1 79 ? 12.611 -4.947 -1.914 1.00 95.12 79 GLY A N 1
ATOM 657 C CA . GLY A 1 79 ? 13.632 -5.497 -2.806 1.00 95.12 79 GLY A CA 1
ATOM 658 C C . GLY A 1 79 ? 14.306 -6.735 -2.220 1.00 95.12 79 GLY A C 1
ATOM 659 O O . GLY A 1 79 ? 14.418 -7.746 -2.903 1.00 95.12 79 GLY A O 1
ATOM 660 N N . ARG A 1 80 ? 14.676 -6.701 -0.933 1.00 94.31 80 ARG A N 1
ATOM 661 C CA . ARG A 1 80 ? 15.269 -7.860 -0.245 1.00 94.31 80 ARG A CA 1
ATOM 662 C C . ARG A 1 80 ? 14.352 -9.078 -0.264 1.00 94.31 80 ARG A C 1
ATOM 664 O O . ARG A 1 80 ? 14.792 -10.145 -0.673 1.00 94.31 80 ARG A O 1
ATOM 671 N N . LYS A 1 81 ? 13.073 -8.896 0.081 1.00 95.19 81 LYS A N 1
ATOM 672 C CA . LYS A 1 81 ? 12.081 -9.978 0.056 1.00 95.19 81 LYS A CA 1
ATOM 673 C C . LYS A 1 81 ? 11.834 -10.522 -1.357 1.00 95.19 81 LYS A C 1
ATOM 675 O O . LYS A 1 81 ? 11.598 -11.713 -1.506 1.00 95.19 81 LYS A O 1
ATOM 680 N N . LEU A 1 82 ? 11.913 -9.678 -2.391 1.00 94.31 82 LEU A N 1
ATOM 681 C CA . LEU A 1 82 ? 11.816 -10.110 -3.792 1.00 94.31 82 LEU A CA 1
ATOM 682 C C . LEU A 1 82 ? 13.040 -10.909 -4.258 1.00 94.31 82 LEU A C 1
ATOM 684 O O . LEU A 1 82 ? 12.883 -11.854 -5.025 1.00 94.31 82 LEU A O 1
ATOM 688 N N . TYR A 1 83 ? 14.248 -10.522 -3.838 1.00 92.81 83 TYR A N 1
ATOM 689 C CA . TYR A 1 83 ? 15.48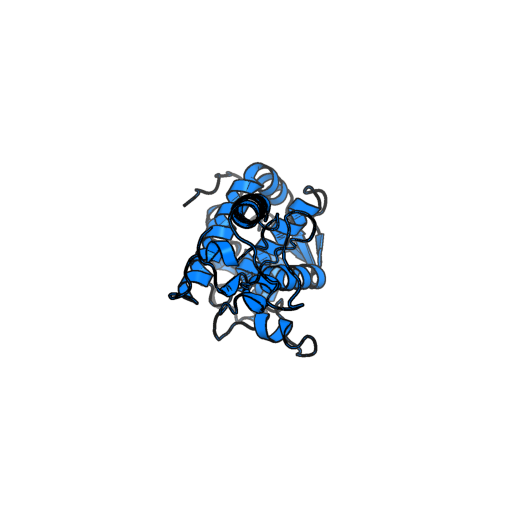3 -11.225 -4.205 1.00 92.81 83 TYR A CA 1
ATOM 690 C C . TYR A 1 83 ? 15.697 -12.512 -3.401 1.00 92.81 83 TYR A C 1
ATOM 692 O O . TYR A 1 83 ? 16.337 -13.433 -3.902 1.00 92.81 83 TYR A O 1
ATOM 700 N N . ASN A 1 84 ? 15.176 -12.581 -2.174 1.00 91.88 84 ASN A N 1
ATOM 701 C CA . ASN A 1 84 ? 15.269 -13.751 -1.312 1.00 91.88 84 ASN A CA 1
ATOM 702 C C . ASN A 1 84 ? 13.930 -14.019 -0.611 1.00 91.88 84 ASN A C 1
ATOM 704 O O . ASN A 1 84 ? 13.661 -13.505 0.476 1.00 91.88 84 ASN A O 1
ATOM 708 N N . GLU A 1 85 ? 13.111 -14.875 -1.221 1.00 84.38 85 GLU A N 1
ATOM 709 C CA . GLU A 1 85 ? 11.798 -15.259 -0.689 1.00 84.38 85 GLU A CA 1
ATOM 710 C C . GLU A 1 85 ? 11.872 -16.033 0.639 1.00 84.38 85 GLU A C 1
ATOM 712 O O . GLU A 1 85 ? 10.894 -16.073 1.388 1.00 84.38 85 GLU A O 1
ATOM 717 N N . PHE A 1 86 ? 13.039 -16.600 0.969 1.00 86.50 86 PHE A N 1
ATOM 718 C CA . PHE A 1 86 ? 13.272 -17.325 2.218 1.00 86.50 86 PHE A CA 1
ATOM 719 C C . PHE A 1 86 ? 13.654 -16.402 3.387 1.00 86.50 86 PHE A C 1
ATOM 721 O O . PHE A 1 86 ? 13.616 -16.831 4.546 1.00 86.50 86 PHE A O 1
ATOM 728 N N . GLU A 1 87 ? 14.015 -15.137 3.127 1.00 89.50 87 GLU A N 1
ATOM 729 C CA . GLU A 1 87 ? 14.307 -14.176 4.194 1.00 89.50 87 GLU A CA 1
ATOM 730 C C . GLU A 1 87 ? 13.019 -13.856 4.968 1.00 89.50 87 GLU A C 1
ATOM 732 O O . GLU A 1 87 ? 12.018 -13.391 4.415 1.00 89.50 87 GLU A O 1
ATOM 737 N N . LYS A 1 88 ? 13.038 -14.075 6.288 1.00 90.25 88 LYS A N 1
ATOM 738 C CA . LYS A 1 88 ? 11.890 -13.817 7.170 1.00 90.25 88 LYS A CA 1
ATOM 739 C C . LYS A 1 88 ? 11.696 -12.315 7.401 1.00 90.25 88 LYS A C 1
ATOM 741 O O . LYS A 1 88 ? 12.021 -11.778 8.459 1.00 90.25 88 LYS A O 1
ATOM 746 N N . ILE A 1 89 ? 11.143 -11.636 6.401 1.00 93.06 89 ILE A N 1
ATOM 747 C CA . ILE A 1 89 ? 10.722 -10.236 6.466 1.00 93.06 89 ILE A CA 1
ATOM 748 C C . ILE A 1 89 ? 9.200 -10.189 6.609 1.00 93.06 89 ILE A C 1
ATOM 750 O O . ILE A 1 89 ? 8.475 -10.651 5.730 1.00 93.06 89 ILE A O 1
ATOM 754 N N . ASP A 1 90 ? 8.722 -9.585 7.695 1.00 94.06 90 ASP A N 1
ATOM 755 C CA . ASP A 1 90 ? 7.306 -9.270 7.890 1.00 94.06 90 ASP A CA 1
ATOM 756 C C . ASP A 1 90 ? 7.036 -7.823 7.449 1.00 94.06 90 ASP A C 1
ATOM 758 O O . ASP A 1 90 ? 7.312 -6.871 8.187 1.00 94.06 90 ASP A O 1
ATOM 762 N N . LEU A 1 91 ? 6.538 -7.654 6.218 1.00 95.31 91 LEU A N 1
ATOM 763 C CA . LEU A 1 91 ? 6.203 -6.337 5.668 1.00 95.31 91 LEU A CA 1
ATOM 764 C C . LEU A 1 91 ? 4.945 -5.754 6.325 1.00 95.31 91 LEU A C 1
ATOM 766 O O . LEU A 1 91 ? 4.801 -4.531 6.422 1.00 95.31 91 LEU A O 1
ATOM 770 N N . LEU A 1 92 ? 4.051 -6.620 6.812 1.00 96.25 92 LEU A N 1
ATOM 771 C CA . LEU A 1 92 ? 2.746 -6.243 7.348 1.00 96.25 92 LEU A CA 1
ATOM 772 C C . LEU A 1 92 ? 2.721 -6.050 8.863 1.00 96.25 92 LEU A C 1
ATOM 774 O O . LEU A 1 92 ? 1.705 -5.616 9.402 1.00 96.25 92 LEU A O 1
ATOM 778 N N . LYS A 1 93 ? 3.863 -6.219 9.537 1.00 95.50 93 LYS A N 1
ATOM 779 C CA . LYS A 1 93 ? 4.035 -5.927 10.967 1.00 95.50 93 LYS A CA 1
ATOM 780 C C . LYS A 1 93 ? 3.477 -4.565 11.389 1.00 95.50 93 LYS A C 1
ATOM 782 O O . LYS A 1 93 ? 2.962 -4.421 12.494 1.00 95.50 93 LYS A O 1
ATOM 787 N N . PHE A 1 94 ? 3.613 -3.544 10.539 1.00 96.50 94 PHE A N 1
ATOM 788 C CA . PHE A 1 94 ? 3.198 -2.177 10.867 1.00 96.50 94 PHE A CA 1
ATOM 789 C C . PHE A 1 94 ? 2.268 -1.541 9.839 1.00 96.50 94 PHE A C 1
ATOM 791 O O . PHE A 1 94 ? 1.404 -0.762 10.233 1.00 96.50 94 PHE A O 1
ATOM 798 N N . VAL A 1 95 ? 2.428 -1.815 8.541 1.00 97.38 95 VAL A N 1
ATOM 799 C CA . VAL A 1 95 ? 1.759 -1.008 7.509 1.00 97.38 95 VAL A CA 1
ATOM 800 C C . VAL A 1 95 ? 0.222 -1.016 7.568 1.00 97.38 95 VAL A C 1
ATOM 802 O O . VAL A 1 95 ? -0.327 0.082 7.460 1.00 97.38 95 VAL A O 1
ATOM 805 N N . PRO A 1 96 ? -0.484 -2.133 7.857 1.00 98.25 96 PRO A N 1
ATOM 806 C CA . PRO A 1 96 ? -1.947 -2.122 7.933 1.00 98.25 96 PRO A CA 1
ATOM 807 C C . PRO A 1 96 ? -2.459 -1.202 9.044 1.00 98.25 96 PRO A C 1
ATOM 809 O O . PRO A 1 96 ? -3.491 -0.562 8.898 1.00 98.25 96 PRO A O 1
ATOM 812 N N . TYR A 1 97 ? -1.707 -1.065 10.135 1.00 97.94 97 TYR A N 1
ATOM 81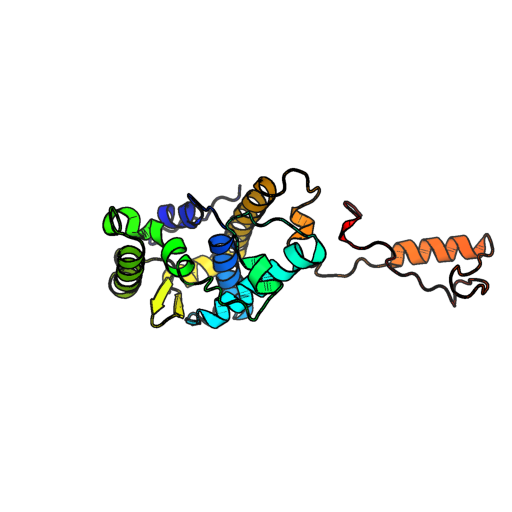3 C CA . TYR A 1 97 ? -2.050 -0.174 11.243 1.00 97.94 97 TYR A CA 1
ATOM 814 C C . TYR A 1 97 ? -1.649 1.271 10.935 1.00 97.94 97 TYR A C 1
ATOM 816 O O . TYR A 1 97 ? -2.396 2.214 11.172 1.00 97.94 97 TYR A O 1
ATOM 824 N N . ARG A 1 98 ? -0.446 1.472 10.386 1.00 97.19 98 ARG A N 1
ATOM 825 C CA . ARG A 1 98 ? 0.119 2.811 10.166 1.00 97.19 98 ARG A CA 1
ATOM 826 C C . ARG A 1 98 ? -0.530 3.562 9.017 1.00 97.19 98 ARG A C 1
ATOM 828 O O . ARG A 1 98 ? -0.450 4.790 9.023 1.00 97.19 98 ARG A O 1
ATOM 835 N N . LEU A 1 99 ? -1.106 2.866 8.038 1.00 98.19 99 LEU A N 1
ATOM 836 C CA . LEU A 1 99 ? -1.823 3.512 6.944 1.00 98.19 99 LEU A CA 1
ATOM 837 C C . LEU A 1 99 ? -3.040 4.281 7.487 1.00 98.19 99 LEU A C 1
ATOM 839 O O . LEU A 1 99 ? -3.142 5.470 7.218 1.00 98.19 99 LEU A O 1
ATOM 843 N N . ILE A 1 100 ? -3.866 3.662 8.338 1.00 97.75 100 ILE A N 1
ATOM 844 C CA . ILE A 1 100 ? -5.068 4.288 8.930 1.00 97.75 100 ILE A CA 1
ATOM 845 C C . ILE A 1 100 ? -4.812 5.051 10.240 1.00 97.75 100 ILE A C 1
ATOM 847 O O . ILE A 1 100 ? -5.742 5.570 10.846 1.00 97.75 100 ILE A O 1
ATOM 851 N N . ALA A 1 101 ? -3.561 5.177 10.685 1.00 97.25 101 ALA A N 1
ATOM 852 C CA . ALA A 1 101 ? -3.224 5.929 11.896 1.00 97.25 101 ALA A CA 1
ATOM 853 C C . ALA A 1 101 ? -3.728 7.393 11.932 1.00 97.25 101 ALA A C 1
ATOM 855 O O . ALA A 1 101 ? -4.079 7.832 13.028 1.00 97.25 101 ALA A O 1
ATOM 856 N N . PRO A 1 102 ? -3.809 8.151 10.811 1.00 97.19 102 PRO A N 1
ATOM 857 C CA . PRO A 1 102 ? -4.340 9.519 10.830 1.00 97.19 102 PRO A CA 1
ATOM 858 C C . PRO A 1 102 ? -5.752 9.642 11.420 1.00 97.19 102 PRO A C 1
ATOM 860 O O . PRO A 1 102 ? -6.047 10.646 12.064 1.00 97.19 102 PRO A O 1
ATOM 863 N N . PHE A 1 103 ? -6.580 8.599 11.293 1.00 97.00 103 PHE A N 1
ATOM 864 C CA . PHE A 1 103 ? -7.938 8.544 11.849 1.00 97.00 103 PHE A CA 1
ATOM 865 C C . PHE A 1 103 ? -7.968 8.492 13.386 1.00 97.00 103 PHE A C 1
ATOM 867 O O . PHE A 1 103 ? -9.007 8.740 13.985 1.00 97.00 103 PHE A O 1
ATOM 874 N N . PHE A 1 104 ? -6.834 8.192 14.031 1.00 96.81 104 PHE A N 1
ATOM 875 C CA . PHE A 1 104 ? -6.747 7.914 15.470 1.00 96.81 104 PHE A CA 1
ATOM 876 C C . PHE A 1 104 ? -5.642 8.714 16.172 1.00 96.81 104 PHE A C 1
ATOM 878 O O . PHE A 1 104 ? -5.107 8.285 17.197 1.00 96.81 104 PHE A O 1
ATOM 885 N N . THR A 1 105 ? -5.238 9.855 15.605 1.00 95.44 105 THR A N 1
ATOM 886 C CA . THR A 1 105 ? -4.035 10.591 16.035 1.00 95.44 105 THR A CA 1
ATOM 887 C C . THR A 1 105 ? -4.036 10.924 17.534 1.00 95.44 105 THR A C 1
ATOM 889 O O . THR A 1 105 ? -2.992 10.820 18.180 1.00 95.44 105 THR A O 1
ATOM 892 N N . GLN A 1 106 ? -5.193 11.275 18.108 1.00 95.56 106 GLN A N 1
ATOM 893 C CA . GLN A 1 106 ? -5.308 11.584 19.539 1.00 95.56 106 GLN A CA 1
ATOM 894 C C . GLN A 1 106 ? -5.221 10.325 20.407 1.00 95.56 106 GLN A C 1
ATOM 896 O O . GLN A 1 106 ? -4.508 10.302 21.407 1.00 95.56 106 GLN A O 1
ATOM 901 N N . GLN A 1 107 ? -5.892 9.253 19.992 1.00 95.94 107 GLN A N 1
ATOM 902 C CA . GLN A 1 107 ? -6.034 8.005 20.740 1.00 95.94 107 GLN A CA 1
ATOM 903 C C . GLN A 1 107 ? -4.721 7.220 20.823 1.00 95.94 107 GLN A C 1
ATOM 905 O O . GLN A 1 107 ? -4.530 6.430 21.746 1.00 95.94 107 GLN A O 1
ATOM 910 N N . ILE A 1 108 ? -3.815 7.421 19.862 1.00 96.50 108 ILE A N 1
ATOM 911 C CA . ILE A 1 108 ? -2.523 6.721 19.802 1.00 96.50 108 ILE A CA 1
ATOM 912 C C . ILE A 1 108 ? -1.347 7.560 20.315 1.00 96.50 108 ILE A C 1
ATOM 914 O O . ILE A 1 108 ? -0.200 7.101 20.282 1.00 96.50 108 ILE A O 1
ATOM 918 N N . ARG A 1 109 ? -1.593 8.796 20.764 1.00 96.69 109 ARG A N 1
ATOM 919 C CA . ARG A 1 109 ? -0.537 9.718 21.190 1.00 96.69 109 ARG A CA 1
ATOM 920 C C . ARG A 1 109 ? 0.225 9.154 22.393 1.00 96.69 109 ARG A C 1
ATOM 922 O O . ARG A 1 109 ? -0.365 8.755 23.388 1.00 96.69 109 ARG A O 1
ATOM 929 N N . GLY A 1 110 ? 1.556 9.138 22.302 1.00 96.69 110 GLY A N 1
ATOM 930 C CA . GLY A 1 110 ? 2.438 8.655 23.373 1.00 96.69 110 GLY A CA 1
ATOM 931 C C . GLY A 1 110 ? 2.544 7.129 23.493 1.00 96.69 110 GLY A C 1
ATOM 932 O O . GLY A 1 110 ? 3.340 6.643 24.293 1.00 96.69 110 GLY A O 1
ATOM 933 N N . LEU A 1 111 ? 1.803 6.359 22.688 1.00 97.50 111 LEU A N 1
ATOM 934 C CA . LEU A 1 111 ? 1.894 4.902 22.704 1.00 97.50 111 LEU A CA 1
ATOM 935 C C . LEU A 1 111 ? 3.162 4.408 22.000 1.00 97.50 111 LEU A C 1
ATOM 937 O O . LEU A 1 111 ? 3.573 4.917 20.956 1.00 97.50 111 LEU A O 1
ATOM 941 N N . ASN A 1 112 ? 3.746 3.332 22.529 1.00 97.31 112 ASN A N 1
ATOM 942 C CA . ASN A 1 112 ? 4.794 2.598 21.824 1.00 97.31 112 ASN A CA 1
ATOM 943 C C . ASN A 1 112 ? 4.231 1.854 20.594 1.00 97.31 112 ASN A C 1
ATOM 945 O O . ASN A 1 112 ? 3.019 1.800 20.364 1.00 97.31 112 ASN A O 1
ATOM 949 N N . ALA A 1 113 ? 5.112 1.256 19.786 1.00 94.94 113 ALA A N 1
ATOM 950 C CA . ALA A 1 113 ? 4.719 0.652 18.516 1.00 94.94 113 ALA A CA 1
ATOM 951 C C . ALA A 1 113 ? 3.691 -0.488 18.659 1.00 94.94 113 ALA A C 1
ATOM 953 O O . ALA A 1 113 ? 2.714 -0.517 17.909 1.00 94.94 113 ALA A O 1
ATOM 954 N N . THR A 1 114 ? 3.893 -1.384 19.628 1.00 95.94 114 THR A N 1
ATOM 955 C CA . THR A 1 114 ? 3.007 -2.528 19.894 1.00 95.94 114 THR A CA 1
ATOM 956 C C . THR A 1 114 ? 1.645 -2.062 20.395 1.00 95.94 114 THR A C 1
ATOM 958 O O . THR A 1 114 ? 0.619 -2.469 19.853 1.00 95.94 114 THR A O 1
ATOM 961 N N . ALA A 1 115 ? 1.634 -1.156 21.377 1.00 97.56 115 ALA A N 1
ATOM 962 C CA . ALA A 1 115 ? 0.412 -0.581 21.928 1.00 97.56 115 ALA A CA 1
ATOM 963 C C . ALA A 1 115 ? -0.372 0.203 20.867 1.00 97.56 115 ALA A C 1
ATOM 965 O O . ALA A 1 115 ? -1.590 0.086 20.803 1.00 97.56 115 ALA A O 1
ATOM 966 N N . THR A 1 116 ? 0.318 0.930 19.979 1.00 97.62 116 THR A N 1
ATOM 967 C CA . THR A 1 116 ? -0.341 1.628 18.867 1.00 97.62 116 THR A CA 1
ATOM 968 C C . THR A 1 116 ? -1.057 0.651 17.934 1.00 97.62 116 THR A C 1
ATOM 970 O O . THR A 1 116 ? -2.214 0.872 17.603 1.00 97.62 116 THR A O 1
ATOM 973 N N . ASN A 1 117 ? -0.386 -0.421 17.494 1.00 97.25 117 ASN A N 1
ATOM 974 C CA . ASN A 1 117 ? -0.994 -1.382 16.570 1.00 97.25 117 ASN A CA 1
ATOM 975 C C . ASN A 1 117 ? -2.222 -2.050 17.198 1.00 97.25 117 ASN A C 1
ATOM 977 O O . ASN A 1 117 ? -3.258 -2.147 16.547 1.00 97.25 117 ASN A O 1
ATOM 981 N N . LYS A 1 118 ? -2.109 -2.459 18.470 1.00 96.94 118 LYS A N 1
ATOM 982 C CA . LYS A 1 118 ? -3.226 -3.026 19.230 1.00 96.94 118 LYS A CA 1
ATOM 983 C C . LYS A 1 118 ? -4.393 -2.039 19.304 1.00 96.94 118 LYS A C 1
ATOM 985 O O . LYS A 1 118 ? -5.500 -2.389 18.916 1.00 96.94 118 LYS A O 1
ATOM 990 N N . LYS A 1 119 ? -4.123 -0.788 19.695 1.00 97.50 119 LYS A N 1
ATOM 991 C CA . LYS A 1 119 ? -5.160 0.237 19.837 1.00 97.50 119 LYS A CA 1
ATOM 992 C C . LYS A 1 119 ? -5.849 0.566 18.512 1.00 97.50 119 LYS A C 1
ATOM 994 O O . LYS A 1 119 ? -7.059 0.739 18.488 1.00 97.50 119 LYS A O 1
ATOM 999 N N . ILE A 1 120 ? -5.101 0.626 17.408 1.00 97.69 120 ILE A N 1
ATOM 1000 C CA . ILE A 1 120 ? -5.674 0.843 16.071 1.00 97.69 120 ILE A CA 1
ATOM 1001 C C . ILE A 1 120 ? -6.553 -0.337 15.652 1.00 97.69 120 ILE A C 1
ATOM 1003 O O . ILE A 1 120 ? -7.622 -0.105 15.099 1.00 97.69 120 ILE A O 1
ATOM 1007 N N . ALA A 1 121 ? -6.135 -1.581 15.914 1.00 97.25 121 ALA A N 1
ATOM 1008 C CA . ALA A 1 121 ? -6.945 -2.757 15.597 1.00 97.25 121 ALA A CA 1
ATOM 1009 C C . ALA A 1 121 ? -8.304 -2.700 16.311 1.00 97.25 121 ALA A C 1
ATOM 1011 O O . ALA A 1 121 ? -9.334 -2.750 15.644 1.00 97.25 121 ALA A O 1
ATOM 1012 N N . GLU A 1 122 ? -8.284 -2.481 17.630 1.00 96.31 122 GLU A N 1
ATOM 1013 C CA . GLU A 1 122 ? -9.478 -2.325 18.474 1.00 96.31 122 GLU A CA 1
ATOM 1014 C C . GLU A 1 122 ? -10.393 -1.215 17.930 1.00 96.31 122 GLU A C 1
ATOM 1016 O O . GLU A 1 122 ? -11.519 -1.474 17.501 1.00 96.31 122 GLU A O 1
ATOM 1021 N N . LEU A 1 123 ? -9.870 0.014 17.825 1.00 96.69 123 LEU A N 1
ATOM 1022 C CA . LEU A 1 123 ? -10.647 1.181 17.391 1.00 96.69 123 LEU A CA 1
ATOM 1023 C C . LEU A 1 123 ? -11.205 1.047 15.972 1.00 96.69 123 LEU A C 1
ATOM 1025 O O . LEU A 1 123 ? -12.277 1.576 15.695 1.00 96.69 123 LEU A O 1
ATOM 1029 N N . SER A 1 124 ? -10.497 0.350 15.078 1.00 96.56 124 SER A N 1
ATOM 1030 C CA . SER A 1 124 ? -10.958 0.139 13.703 1.00 96.56 124 SER A CA 1
ATOM 1031 C C . SER A 1 124 ? -12.190 -0.760 13.604 1.00 96.56 124 SER A C 1
ATOM 1033 O O . SER A 1 124 ? -12.882 -0.710 12.592 1.00 96.56 124 SER A O 1
ATOM 1035 N N . THR A 1 125 ? -12.461 -1.569 14.633 1.00 93.94 125 THR A N 1
ATOM 1036 C CA . THR A 1 125 ? -13.581 -2.523 14.669 1.00 93.94 125 THR A CA 1
ATOM 1037 C C . THR A 1 125 ? -14.741 -2.046 15.540 1.00 93.94 125 THR A C 1
ATOM 1039 O O . THR A 1 125 ? -15.895 -2.241 15.171 1.00 93.94 125 THR A O 1
ATOM 1042 N N . GLU A 1 126 ? -14.449 -1.401 16.671 1.00 85.88 126 GLU A N 1
ATOM 1043 C CA . GLU A 1 126 ? -15.443 -1.106 17.713 1.00 85.88 126 GLU A CA 1
ATOM 1044 C C . GLU A 1 126 ? -16.124 0.260 17.557 1.00 85.88 126 GLU A C 1
ATOM 1046 O O . GLU A 1 126 ? -17.224 0.458 18.067 1.00 85.88 126 GLU A O 1
ATOM 1051 N N . SER A 1 127 ? -15.485 1.218 16.877 1.00 75.62 127 SER A N 1
ATOM 1052 C CA . SER A 1 127 ? -15.971 2.599 16.820 1.00 75.62 127 SER A CA 1
ATOM 1053 C C . SER A 1 127 ? -16.444 2.991 15.424 1.00 75.62 127 SER A C 1
ATOM 1055 O O . SER A 1 127 ? -15.656 3.107 14.482 1.00 75.62 127 SER A O 1
ATOM 1057 N N . THR A 1 128 ? -17.739 3.286 15.313 1.00 76.94 128 THR A N 1
ATOM 1058 C CA . THR A 1 128 ? -18.322 3.933 14.130 1.00 76.94 128 THR A CA 1
ATOM 1059 C C . THR A 1 128 ? -17.995 5.426 14.061 1.00 76.94 128 THR A C 1
ATOM 1061 O O . THR A 1 128 ? -18.147 6.021 13.002 1.00 76.94 128 THR A O 1
ATOM 1064 N N . GLU A 1 129 ? -17.528 6.033 15.159 1.00 83.62 129 GLU A N 1
ATOM 1065 C CA . GLU A 1 129 ? -17.184 7.461 15.238 1.00 83.62 129 GLU A CA 1
ATOM 1066 C C . GLU A 1 129 ? -16.008 7.807 14.315 1.00 83.62 129 GLU A C 1
ATOM 1068 O O . GLU A 1 129 ? -16.050 8.796 13.589 1.00 83.62 129 GLU A O 1
ATOM 1073 N N . TYR A 1 130 ? -14.953 6.987 14.331 1.00 86.00 130 TYR A N 1
ATOM 1074 C CA . TYR A 1 130 ? -13.726 7.280 13.583 1.00 86.00 130 TYR A CA 1
ATOM 1075 C C . TYR A 1 130 ? -13.792 6.849 12.122 1.00 86.00 130 TYR A C 1
ATOM 1077 O O . TYR A 1 130 ? -13.089 7.432 11.298 1.00 86.00 130 TYR A O 1
ATOM 1085 N N . ASN A 1 131 ? -14.599 5.823 11.824 1.00 90.62 131 ASN A N 1
ATOM 1086 C CA . ASN A 1 131 ? -14.883 5.315 10.483 1.00 90.62 131 ASN A CA 1
ATOM 1087 C C . ASN A 1 131 ? -13.647 5.309 9.548 1.00 90.62 131 ASN A C 1
ATOM 1089 O O . ASN A 1 131 ? -13.600 6.063 8.570 1.00 90.62 131 ASN A O 1
ATOM 1093 N N . PRO A 1 132 ? -12.598 4.515 9.851 1.00 96.88 132 PRO A N 1
ATOM 1094 C CA . PRO A 1 132 ? -11.417 4.415 8.991 1.00 96.88 132 PRO A CA 1
ATOM 1095 C C . PRO A 1 132 ? -11.759 3.754 7.649 1.00 96.88 132 PRO A C 1
ATOM 1097 O O . PRO A 1 132 ? -12.840 3.210 7.470 1.00 96.88 132 PRO A O 1
ATOM 1100 N N . ILE A 1 133 ? -10.815 3.714 6.707 1.00 97.81 133 ILE A N 1
ATOM 1101 C CA . ILE A 1 133 ? -11.031 3.070 5.392 1.00 97.81 133 ILE A CA 1
ATOM 1102 C C . ILE A 1 133 ? -11.386 1.582 5.531 1.00 97.81 133 ILE A C 1
ATOM 1104 O O . ILE A 1 133 ? -12.160 1.033 4.745 1.00 97.81 133 ILE A O 1
ATOM 1108 N N . TYR A 1 134 ? -10.808 0.921 6.530 1.00 98.38 134 TYR A N 1
ATOM 1109 C CA . TYR A 1 134 ? -11.024 -0.490 6.798 1.00 98.38 134 TYR A CA 1
ATOM 1110 C C . TYR A 1 134 ? -10.860 -0.818 8.278 1.00 98.38 134 TYR A C 1
ATOM 1112 O O . TYR A 1 134 ? -10.150 -0.131 9.016 1.00 98.38 134 TYR A O 1
ATOM 1120 N N . GLN A 1 135 ? -11.474 -1.928 8.669 1.00 97.94 135 GLN A N 1
ATOM 1121 C CA . GLN A 1 135 ? -11.280 -2.599 9.948 1.00 97.94 135 GLN A CA 1
ATOM 1122 C C . GLN A 1 135 ? -10.130 -3.602 9.850 1.00 97.94 135 GLN A C 1
ATOM 1124 O O . GLN A 1 135 ? -9.857 -4.113 8.762 1.00 97.94 135 GLN A O 1
ATOM 1129 N N . ILE A 1 136 ? -9.473 -3.917 10.967 1.00 97.94 136 ILE A N 1
ATOM 1130 C CA . ILE A 1 136 ? -8.426 -4.946 11.036 1.00 97.94 136 ILE A CA 1
ATOM 1131 C C . ILE A 1 136 ? -8.911 -6.098 11.917 1.00 97.94 136 ILE A C 1
ATOM 1133 O O . ILE A 1 136 ? -9.049 -5.932 13.125 1.00 97.94 136 ILE A O 1
ATOM 1137 N N . VAL A 1 137 ? -9.109 -7.277 11.322 1.00 96.06 137 VAL A N 1
ATOM 1138 C CA . VAL A 1 137 ? -9.611 -8.484 12.003 1.00 96.06 137 VAL A CA 1
ATOM 1139 C C . VAL A 1 137 ? -8.736 -9.671 11.615 1.00 96.06 137 VAL A C 1
ATOM 1141 O O . VAL A 1 137 ? -8.560 -9.932 10.429 1.00 96.06 137 VAL A O 1
ATOM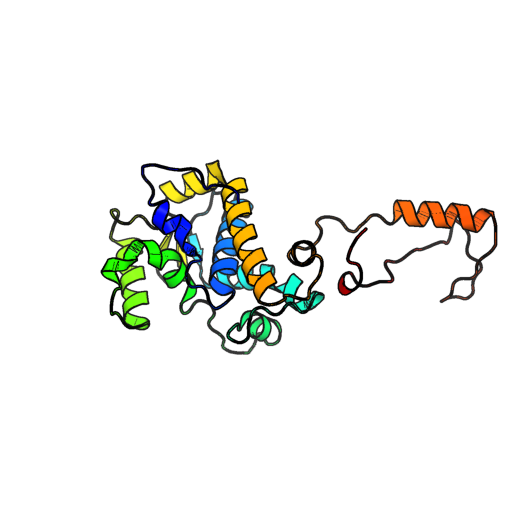 1144 N N . ASP A 1 138 ? -8.147 -10.362 12.593 1.00 92.94 138 ASP A N 1
ATOM 1145 C CA . ASP A 1 138 ? -7.389 -11.613 12.412 1.00 92.94 138 ASP A CA 1
ATOM 1146 C C . ASP A 1 138 ? -6.434 -11.631 11.205 1.00 92.94 138 ASP A C 1
ATOM 1148 O O . ASP A 1 138 ? -6.515 -12.472 10.308 1.00 92.94 138 ASP A O 1
ATOM 1152 N N . LYS A 1 139 ? -5.499 -10.669 11.170 1.00 95.94 139 LYS A N 1
ATOM 1153 C CA . LYS A 1 139 ? -4.534 -10.489 10.062 1.00 95.94 139 LYS A CA 1
ATOM 1154 C C . LYS A 1 139 ? -5.210 -10.353 8.693 1.00 95.94 139 LYS A C 1
ATOM 1156 O O . LYS A 1 139 ? -4.680 -10.799 7.676 1.00 95.94 139 LYS A O 1
ATOM 1161 N N . SER A 1 140 ? -6.372 -9.727 8.666 1.00 98.19 140 SER A N 1
ATOM 1162 C CA . SER A 1 140 ? -7.095 -9.343 7.465 1.00 98.19 140 SER A CA 1
ATOM 1163 C C . SER A 1 140 ? -7.611 -7.922 7.634 1.00 98.19 140 SER A C 1
ATOM 1165 O O . SER A 1 140 ? -7.670 -7.395 8.748 1.00 98.19 140 SER A O 1
ATOM 1167 N N . ILE A 1 141 ? -7.962 -7.294 6.520 1.00 98.62 141 ILE A N 1
ATOM 1168 C CA . ILE A 1 141 ? -8.711 -6.043 6.522 1.00 98.62 141 ILE A CA 1
ATOM 1169 C C . ILE A 1 141 ? -10.117 -6.275 5.983 1.00 98.62 141 ILE A C 1
ATOM 1171 O O . ILE A 1 141 ? -10.314 -7.148 5.134 1.00 98.62 141 ILE A O 1
ATOM 1175 N N . ILE A 1 142 ? -11.068 -5.470 6.445 1.00 98.44 142 ILE A N 1
ATOM 1176 C CA . ILE A 1 142 ? -12.437 -5.417 5.924 1.00 98.44 142 ILE A CA 1
ATOM 1177 C C . ILE A 1 142 ? -12.732 -3.967 5.551 1.00 98.44 142 ILE A C 1
ATOM 1179 O O . ILE A 1 142 ? -12.737 -3.105 6.426 1.00 98.44 142 ILE A O 1
ATOM 1183 N N . ILE A 1 143 ? -12.932 -3.681 4.263 1.00 98.38 143 ILE A N 1
ATOM 1184 C CA . ILE A 1 143 ? -13.228 -2.320 3.791 1.00 98.38 143 ILE A CA 1
ATOM 1185 C C . ILE A 1 143 ? -14.598 -1.877 4.316 1.00 98.38 143 ILE A C 1
ATOM 1187 O O . ILE A 1 143 ? -15.588 -2.591 4.142 1.00 98.38 143 ILE A O 1
ATOM 1191 N N . ASN A 1 144 ? -14.653 -0.694 4.929 1.00 97.06 144 ASN A N 1
ATOM 1192 C CA . ASN A 1 144 ? -15.895 -0.127 5.452 1.00 97.06 144 ASN A CA 1
ATOM 1193 C C . ASN A 1 144 ? -16.831 0.289 4.308 1.00 97.06 144 ASN A C 1
ATOM 1195 O O . ASN A 1 144 ? -16.379 0.792 3.281 1.00 97.06 144 ASN A O 1
ATOM 1199 N N . ALA A 1 145 ? -18.141 0.089 4.474 1.00 95.75 145 ALA A N 1
ATOM 1200 C CA . ALA A 1 145 ? -19.118 0.222 3.387 1.00 95.75 145 ALA A CA 1
ATOM 1201 C C . ALA A 1 145 ? -19.182 1.636 2.778 1.00 95.75 145 ALA A C 1
ATOM 1203 O O . ALA A 1 145 ? -19.235 1.783 1.556 1.00 95.75 145 ALA A O 1
ATOM 1204 N N . GLU A 1 146 ? -19.124 2.678 3.608 1.00 95.94 146 GLU A N 1
ATOM 1205 C CA . GLU A 1 146 ? -19.132 4.068 3.134 1.00 95.94 146 GLU A CA 1
ATOM 1206 C C . GLU A 1 146 ? -17.859 4.404 2.346 1.00 95.94 146 GLU A C 1
ATOM 1208 O O . GLU A 1 146 ? -17.919 5.054 1.301 1.00 95.94 146 GLU A O 1
ATOM 1213 N N . TRP A 1 147 ? -16.712 3.880 2.791 1.00 97.88 147 TRP A N 1
ATOM 1214 C CA . TRP A 1 147 ? -15.451 3.990 2.064 1.00 97.88 147 TRP A CA 1
ATOM 1215 C C . TRP A 1 147 ? -15.459 3.187 0.770 1.00 97.88 147 TRP A C 1
ATOM 1217 O O . TRP A 1 147 ? -14.974 3.685 -0.238 1.00 97.88 147 TRP A O 1
ATOM 1227 N N . LEU A 1 148 ? -16.038 1.985 0.754 1.00 98.06 148 LEU A N 1
ATOM 1228 C CA . LEU A 1 148 ? -16.189 1.190 -0.463 1.00 98.06 148 LEU A CA 1
ATOM 1229 C C . LEU A 1 148 ? -16.990 1.959 -1.521 1.00 98.06 148 LEU A C 1
ATOM 1231 O O . LEU A 1 148 ? -16.571 2.023 -2.676 1.00 98.06 148 LEU A O 1
ATOM 1235 N N . LEU A 1 149 ? -18.107 2.576 -1.122 1.00 97.69 149 LEU A N 1
ATOM 1236 C CA . LEU A 1 149 ? -18.936 3.389 -2.010 1.00 97.69 149 LEU A CA 1
ATOM 1237 C C . LEU A 1 149 ? -18.174 4.614 -2.531 1.00 97.69 149 LEU A C 1
ATOM 1239 O O . LEU A 1 149 ? -18.182 4.882 -3.732 1.00 97.69 149 LEU A O 1
ATOM 1243 N N . TYR A 1 150 ? -17.477 5.330 -1.645 1.00 98.19 150 TYR A N 1
ATOM 1244 C CA . TYR A 1 150 ? -16.655 6.474 -2.032 1.00 98.19 150 TYR A CA 1
ATOM 1245 C C . TYR A 1 150 ? -15.532 6.078 -2.999 1.00 98.19 150 TYR A C 1
ATOM 1247 O O . TYR A 1 150 ? -15.355 6.731 -4.027 1.00 98.19 150 TYR A O 1
ATOM 1255 N N . LEU A 1 151 ? -14.800 4.999 -2.704 1.00 97.31 151 LEU A N 1
ATOM 1256 C CA . LEU A 1 151 ? -13.716 4.497 -3.547 1.00 97.31 151 LEU A CA 1
ATOM 1257 C C . LEU A 1 151 ? -14.240 4.041 -4.909 1.00 97.31 151 LEU A C 1
ATOM 1259 O O . LEU A 1 151 ? -13.610 4.348 -5.911 1.00 97.31 151 LEU A O 1
ATOM 1263 N N . LYS A 1 152 ? -15.402 3.381 -4.964 1.00 95.56 152 LYS A N 1
ATOM 1264 C CA . LYS A 1 152 ? -16.042 2.971 -6.221 1.00 95.56 152 LYS A CA 1
ATOM 1265 C C . LYS A 1 152 ? -16.421 4.169 -7.088 1.00 95.56 152 LYS A C 1
ATOM 1267 O O . LYS A 1 152 ? -16.098 4.199 -8.271 1.00 95.56 152 LYS A O 1
ATOM 1272 N N . ASN A 1 153 ? -17.075 5.168 -6.501 1.00 94.69 153 ASN A N 1
ATOM 1273 C CA . ASN A 1 153 ? -17.571 6.329 -7.243 1.00 94.69 153 ASN A CA 1
ATOM 1274 C C . ASN A 1 153 ? -16.451 7.280 -7.688 1.00 94.69 153 ASN A C 1
ATOM 1276 O O . ASN A 1 153 ? -16.639 8.048 -8.626 1.00 94.69 153 ASN A O 1
ATOM 1280 N N . ASN A 1 154 ? -15.294 7.236 -7.022 1.00 94.44 154 ASN A N 1
ATOM 1281 C CA . ASN A 1 154 ? -14.184 8.163 -7.249 1.00 94.44 154 ASN A CA 1
ATOM 1282 C C . ASN A 1 154 ? -12.874 7.449 -7.618 1.00 94.44 154 ASN A C 1
ATOM 1284 O O . ASN A 1 154 ? -11.801 8.038 -7.464 1.00 94.44 154 ASN A O 1
ATOM 1288 N N . PHE A 1 155 ? -12.948 6.197 -8.084 1.00 90.50 155 PHE A N 1
ATOM 1289 C CA . PHE A 1 155 ? -11.791 5.305 -8.206 1.00 90.50 155 PHE A CA 1
ATOM 1290 C C . PHE A 1 155 ? -10.640 5.934 -8.986 1.00 90.50 155 PHE A C 1
ATOM 1292 O O . PHE A 1 155 ? -9.561 6.101 -8.429 1.00 90.50 155 PHE A O 1
ATOM 1299 N N . THR A 1 156 ? -10.888 6.393 -10.215 1.00 86.62 156 THR A N 1
ATOM 1300 C CA . THR A 1 156 ? -9.861 6.997 -11.078 1.00 86.62 156 THR A CA 1
ATOM 1301 C C . THR A 1 156 ? -9.158 8.185 -10.414 1.00 86.62 156 THR A C 1
ATOM 1303 O O . THR A 1 156 ? -7.946 8.355 -10.556 1.00 86.62 156 THR A O 1
ATOM 1306 N N . ILE A 1 157 ? -9.889 9.009 -9.652 1.00 89.31 157 ILE A N 1
ATOM 1307 C CA . ILE A 1 157 ? -9.316 10.175 -8.965 1.00 89.31 157 ILE A CA 1
ATOM 1308 C C . ILE A 1 157 ? -8.468 9.729 -7.769 1.00 89.31 157 ILE A C 1
ATOM 1310 O O . ILE A 1 157 ? -7.360 10.235 -7.577 1.00 89.31 157 ILE A O 1
ATOM 1314 N N . VAL A 1 158 ? -8.965 8.779 -6.972 1.00 93.56 158 VAL A N 1
ATOM 1315 C CA . VAL A 1 158 ? -8.250 8.239 -5.805 1.00 93.56 158 VAL A CA 1
ATOM 1316 C C . VAL A 1 158 ? -6.999 7.474 -6.230 1.00 93.56 158 VAL A C 1
ATOM 1318 O O . VAL A 1 158 ? -5.937 7.659 -5.637 1.00 93.56 158 VAL A O 1
ATOM 1321 N N . GLU A 1 159 ? -7.104 6.656 -7.272 1.00 92.38 159 GLU A N 1
ATOM 1322 C CA . GLU A 1 159 ? -5.992 5.926 -7.865 1.00 92.38 159 GLU A CA 1
ATOM 1323 C C . GLU A 1 159 ? -4.925 6.896 -8.378 1.00 92.38 159 GLU A C 1
ATOM 1325 O O . GLU A 1 159 ? -3.765 6.802 -7.974 1.00 92.38 159 GLU A O 1
ATOM 1330 N N . SER A 1 160 ? -5.318 7.899 -9.171 1.00 88.88 160 SER A N 1
ATOM 1331 C CA . SER A 1 160 ? -4.401 8.930 -9.673 1.00 88.88 160 SER A CA 1
ATOM 1332 C C . SER A 1 160 ? -3.721 9.703 -8.538 1.00 88.88 160 SER A C 1
ATOM 1334 O O . SER A 1 160 ? -2.526 10.000 -8.602 1.00 88.88 160 SER A O 1
ATOM 1336 N N . TRP A 1 161 ? -4.460 10.019 -7.470 1.00 94.88 161 TRP A N 1
ATOM 1337 C CA . TRP A 1 161 ? -3.920 10.671 -6.277 1.00 94.88 161 TRP A CA 1
ATOM 1338 C C . TRP A 1 161 ? -2.891 9.789 -5.556 1.00 94.88 161 TRP A C 1
ATOM 1340 O O . TRP A 1 161 ? -1.796 10.258 -5.231 1.00 94.88 161 TRP A O 1
ATOM 1350 N N . ALA A 1 162 ? -3.201 8.509 -5.345 1.00 95.25 162 ALA A N 1
ATOM 1351 C CA . ALA A 1 162 ? -2.293 7.560 -4.706 1.00 95.25 162 ALA A CA 1
ATOM 1352 C C . ALA A 1 162 ? -1.038 7.316 -5.553 1.00 95.25 162 ALA A C 1
ATOM 1354 O O . ALA A 1 162 ? 0.080 7.303 -5.031 1.00 95.25 162 ALA A O 1
ATOM 1355 N N . PHE A 1 163 ? -1.212 7.181 -6.868 1.00 92.31 163 PHE A N 1
ATOM 1356 C CA . PHE A 1 163 ? -0.122 7.013 -7.818 1.00 92.31 163 PHE A CA 1
ATOM 1357 C C . PHE A 1 163 ? 0.800 8.235 -7.852 1.00 92.31 163 PHE A C 1
ATOM 1359 O O . PHE A 1 163 ? 2.019 8.083 -7.824 1.00 92.31 163 PHE A O 1
ATOM 1366 N N . TRP A 1 164 ? 0.254 9.452 -7.809 1.00 92.94 164 TRP A N 1
ATOM 1367 C CA . TRP A 1 164 ? 1.058 10.675 -7.733 1.00 92.94 164 TRP A CA 1
ATOM 1368 C C . TRP A 1 164 ? 1.952 10.714 -6.482 1.00 92.94 164 TRP A C 1
ATOM 1370 O O . TRP A 1 164 ? 3.138 11.043 -6.561 1.00 92.94 164 TRP A O 1
ATOM 1380 N N . HIS A 1 165 ? 1.413 10.328 -5.322 1.00 95.50 165 HIS A N 1
ATOM 1381 C CA . HIS A 1 165 ? 2.186 10.219 -4.081 1.00 95.50 165 HIS A CA 1
ATOM 1382 C C . HIS A 1 165 ? 3.292 9.163 -4.175 1.00 95.50 165 HIS A C 1
ATOM 1384 O O . HIS A 1 165 ? 4.420 9.403 -3.735 1.00 95.50 165 HIS A O 1
ATOM 1390 N N . TRP A 1 166 ? 2.990 8.028 -4.805 1.00 94.88 166 TRP A N 1
ATOM 1391 C CA . TRP A 1 166 ? 3.959 6.971 -5.066 1.00 94.88 166 TRP A CA 1
ATOM 1392 C C . TRP A 1 166 ? 5.109 7.428 -5.975 1.00 94.88 166 TRP A C 1
ATOM 1394 O O . TRP A 1 166 ? 6.281 7.265 -5.623 1.00 94.88 166 TRP A O 1
ATOM 1404 N N . VAL A 1 167 ? 4.789 8.077 -7.098 1.00 93.19 167 VAL A N 1
ATOM 1405 C CA . VAL A 1 167 ? 5.770 8.649 -8.033 1.00 93.19 167 VAL A CA 1
ATOM 1406 C C . VAL A 1 167 ? 6.681 9.639 -7.311 1.00 93.19 167 VAL A C 1
ATOM 1408 O O . VAL A 1 167 ? 7.901 9.540 -7.417 1.00 93.19 167 VAL A O 1
ATOM 1411 N N . ASN A 1 168 ? 6.119 10.554 -6.519 1.00 93.81 168 ASN A N 1
ATOM 1412 C CA . ASN A 1 168 ? 6.908 11.543 -5.782 1.00 93.81 168 ASN A CA 1
ATOM 1413 C C . ASN A 1 168 ? 7.842 10.917 -4.751 1.00 93.81 168 ASN A C 1
ATOM 1415 O O . ASN A 1 168 ? 8.966 11.389 -4.559 1.00 93.81 168 ASN A O 1
ATOM 1419 N N . TYR A 1 169 ? 7.383 9.871 -4.064 1.00 96.06 169 TYR A N 1
ATOM 1420 C CA . TYR A 1 169 ? 8.227 9.123 -3.147 1.00 96.06 169 TYR A CA 1
ATOM 1421 C C . TYR A 1 169 ? 9.429 8.524 -3.879 1.00 96.06 169 TYR A C 1
ATOM 1423 O O . TYR A 1 169 ? 10.572 8.744 -3.470 1.00 96.06 169 TYR A O 1
ATOM 1431 N N . LEU A 1 170 ? 9.184 7.821 -4.985 1.00 95.50 170 LEU A N 1
ATOM 1432 C CA . LEU A 1 170 ? 10.245 7.189 -5.757 1.00 95.50 170 LEU A CA 1
ATOM 1433 C C . LEU A 1 170 ? 11.172 8.199 -6.429 1.00 95.50 170 LEU A C 1
ATOM 1435 O O . LEU A 1 170 ? 12.381 7.979 -6.418 1.00 95.50 170 LEU A O 1
ATOM 1439 N N . GLN A 1 171 ? 10.658 9.322 -6.931 1.00 94.88 171 GLN A N 1
ATOM 1440 C CA . GLN A 1 171 ? 11.475 10.395 -7.502 1.00 94.88 171 GLN A CA 1
ATOM 1441 C C . GLN A 1 171 ? 12.474 10.941 -6.480 1.00 94.88 171 GLN A C 1
ATOM 1443 O O . GLN A 1 171 ? 13.645 11.124 -6.798 1.00 94.88 171 GLN A O 1
ATOM 1448 N N . LYS A 1 172 ? 12.053 11.126 -5.221 1.00 94.44 172 LYS A N 1
ATOM 1449 C CA . LYS A 1 172 ? 12.957 11.546 -4.136 1.00 94.44 172 LYS A CA 1
ATOM 1450 C C . LYS A 1 172 ? 14.048 10.516 -3.839 1.00 94.44 172 LYS A C 1
ATOM 1452 O O . LYS A 1 172 ? 15.137 10.896 -3.422 1.00 94.44 172 LYS A O 1
ATOM 1457 N N . LYS A 1 173 ? 13.765 9.221 -4.009 1.00 95.62 173 LYS A N 1
ATOM 1458 C CA . LYS A 1 173 ? 14.749 8.139 -3.814 1.00 95.62 173 LYS A CA 1
ATOM 1459 C C . LYS A 1 173 ? 15.637 7.901 -5.035 1.00 95.62 173 LYS A C 1
ATOM 1461 O O . LYS A 1 173 ? 16.705 7.315 -4.892 1.00 95.62 173 LYS A O 1
ATOM 1466 N N . ASN A 1 174 ? 15.213 8.367 -6.206 1.00 95.31 174 ASN A N 1
ATOM 1467 C CA . ASN A 1 174 ? 15.860 8.136 -7.492 1.00 95.31 174 ASN A CA 1
ATOM 1468 C C . ASN A 1 174 ? 15.976 9.450 -8.291 1.00 95.31 174 ASN A C 1
ATOM 1470 O O . ASN A 1 174 ? 15.455 9.527 -9.404 1.00 95.31 174 ASN A O 1
ATOM 1474 N N . PRO A 1 175 ? 16.645 10.493 -7.761 1.00 93.12 175 PRO A N 1
ATOM 1475 C CA . PRO A 1 175 ? 16.629 11.833 -8.359 1.00 93.12 175 PRO A CA 1
ATOM 1476 C C . PRO A 1 175 ? 17.193 11.877 -9.787 1.00 93.12 175 PRO A C 1
ATOM 1478 O O . PRO A 1 175 ? 16.773 12.714 -10.577 1.00 93.12 175 PRO A O 1
ATOM 1481 N N . ASN A 1 176 ? 18.092 10.948 -10.128 1.00 90.69 176 ASN A N 1
ATOM 1482 C CA . ASN A 1 176 ? 18.774 10.895 -11.424 1.00 90.69 176 ASN A CA 1
ATOM 1483 C C . ASN A 1 176 ? 18.071 9.995 -12.455 1.00 90.69 176 ASN A C 1
ATOM 1485 O O . ASN A 1 176 ? 18.553 9.847 -13.576 1.00 90.69 176 ASN A O 1
ATOM 1489 N N . VAL A 1 177 ? 16.962 9.344 -12.091 1.00 86.75 177 VAL A N 1
ATOM 1490 C CA . VAL A 1 177 ? 16.244 8.460 -13.014 1.00 86.75 177 VAL A CA 1
ATOM 1491 C C . VAL A 1 177 ? 15.311 9.290 -13.892 1.00 86.75 177 VAL A C 1
ATOM 1493 O O . VAL A 1 177 ? 14.302 9.815 -13.427 1.00 86.75 177 VAL A O 1
ATOM 1496 N N . LEU A 1 178 ? 15.629 9.362 -15.187 1.00 81.50 178 LEU A N 1
ATOM 1497 C CA . LEU A 1 178 ? 14.761 9.965 -16.200 1.00 81.50 178 LEU A CA 1
ATOM 1498 C C . LEU A 1 178 ? 13.510 9.111 -16.443 1.00 81.50 178 LEU A C 1
ATOM 1500 O O . LEU A 1 178 ? 13.569 7.877 -16.342 1.00 81.50 178 LEU A O 1
ATOM 1504 N N . ALA A 1 179 ? 12.407 9.783 -16.790 1.00 82.00 179 ALA A N 1
ATOM 1505 C CA . ALA A 1 179 ? 11.114 9.180 -17.125 1.00 82.00 179 ALA A CA 1
ATOM 1506 C C . ALA A 1 179 ? 10.638 8.132 -16.096 1.00 82.00 179 ALA A C 1
ATOM 1508 O O . ALA A 1 179 ? 10.111 7.084 -16.463 1.00 82.00 179 ALA A O 1
ATOM 1509 N N . LEU A 1 180 ? 10.840 8.399 -14.795 1.00 86.88 180 LEU A N 1
ATOM 1510 C CA . LEU A 1 180 ? 10.554 7.449 -13.712 1.00 86.88 180 LEU A CA 1
ATOM 1511 C C . LEU A 1 180 ? 9.127 6.900 -13.763 1.00 86.88 180 LEU A C 1
ATOM 1513 O O . LEU A 1 180 ? 8.930 5.713 -13.526 1.00 86.88 180 LEU A O 1
ATOM 1517 N N . ILE A 1 181 ? 8.153 7.737 -14.120 1.00 83.56 181 ILE A N 1
ATOM 1518 C CA . ILE A 1 181 ? 6.742 7.351 -14.224 1.00 83.56 181 ILE A CA 1
ATOM 1519 C C . ILE A 1 181 ? 6.524 6.175 -15.194 1.00 83.56 181 ILE A C 1
ATOM 1521 O O . ILE A 1 181 ? 5.820 5.230 -14.848 1.00 83.56 181 ILE A O 1
ATOM 1525 N N . ASN A 1 182 ? 7.238 6.153 -16.326 1.00 80.75 182 ASN A N 1
ATOM 1526 C CA . ASN A 1 182 ? 7.158 5.094 -17.340 1.00 80.75 182 ASN A CA 1
ATOM 1527 C C . ASN A 1 182 ? 7.785 3.772 -16.863 1.00 80.75 182 ASN A C 1
ATOM 1529 O O . ASN A 1 182 ? 7.603 2.729 -17.481 1.00 80.75 182 ASN A O 1
ATOM 1533 N N . LYS A 1 183 ? 8.539 3.807 -15.758 1.00 84.88 183 LYS A N 1
ATOM 1534 C CA . LYS A 1 183 ? 9.252 2.655 -15.188 1.00 84.88 183 LYS A CA 1
ATOM 1535 C C . LYS A 1 183 ? 8.474 1.974 -14.061 1.00 84.88 183 LYS A C 1
ATOM 1537 O O . LYS A 1 183 ? 8.940 0.971 -13.520 1.00 84.88 183 LYS A O 1
ATOM 1542 N N . LEU A 1 184 ? 7.320 2.521 -13.669 1.00 84.69 184 LEU A N 1
ATOM 1543 C CA . LEU A 1 184 ? 6.555 2.030 -12.518 1.00 84.69 184 LEU A CA 1
ATOM 1544 C C . LEU A 1 184 ? 5.554 0.940 -12.869 1.00 84.69 184 LEU A C 1
ATOM 1546 O O . LEU A 1 184 ? 5.253 0.105 -12.021 1.00 84.69 184 LEU A O 1
ATOM 1550 N N . GLN A 1 185 ? 5.053 0.934 -14.099 1.00 73.56 185 GLN A N 1
ATOM 1551 C CA . GLN A 1 185 ? 4.053 -0.020 -14.555 1.00 73.56 185 GLN A CA 1
ATOM 1552 C C . GLN A 1 185 ? 4.543 -0.715 -15.814 1.00 73.56 185 GLN A C 1
ATOM 1554 O O . GLN A 1 185 ? 5.236 -0.121 -16.640 1.00 73.56 185 GLN A O 1
ATOM 1559 N N . LYS A 1 186 ? 4.188 -1.995 -15.946 1.00 67.75 186 LYS A N 1
ATOM 1560 C CA . LYS A 1 186 ? 4.406 -2.709 -17.198 1.00 67.75 186 LYS A CA 1
ATOM 1561 C C . LYS A 1 186 ? 3.569 -2.029 -18.284 1.00 67.75 186 LYS A C 1
ATOM 1563 O O . LYS A 1 186 ? 2.381 -1.817 -18.048 1.00 67.75 186 LYS A O 1
ATOM 1568 N N . PRO A 1 187 ? 4.153 -1.730 -19.450 1.00 60.56 187 PRO A N 1
ATOM 1569 C CA . PRO A 1 187 ? 3.391 -1.323 -20.620 1.00 60.56 187 PRO A CA 1
ATOM 1570 C C . PRO A 1 187 ? 2.287 -2.348 -20.888 1.00 60.56 187 PRO A C 1
ATOM 1572 O O . PRO A 1 187 ? 2.554 -3.553 -20.894 1.00 60.56 187 PRO A O 1
ATOM 1575 N N . SER A 1 188 ? 1.059 -1.871 -21.082 1.00 52.19 188 SER A N 1
ATOM 1576 C CA . SER A 1 188 ? -0.099 -2.700 -21.437 1.00 52.19 188 SER A CA 1
ATOM 1577 C C . SER A 1 188 ? 0.072 -3.366 -22.805 1.00 52.19 188 SER A C 1
ATOM 1579 O O . SER A 1 188 ? -0.445 -4.457 -23.028 1.00 52.19 188 SER A O 1
ATOM 1581 N N . GLU A 1 189 ? 0.862 -2.757 -23.689 1.00 49.47 189 GLU A N 1
ATOM 1582 C CA . GLU A 1 189 ? 1.201 -3.281 -25.007 1.00 49.47 189 GLU A CA 1
ATOM 1583 C C . GLU A 1 189 ? 2.718 -3.264 -25.209 1.00 49.47 189 GLU A C 1
ATOM 1585 O O . GLU A 1 189 ? 3.414 -2.319 -24.825 1.00 49.47 189 GLU A O 1
ATOM 1590 N N . ARG A 1 190 ? 3.257 -4.312 -25.843 1.00 52.88 190 ARG A N 1
ATOM 1591 C CA . ARG A 1 190 ? 4.593 -4.207 -26.439 1.00 52.88 190 ARG A CA 1
ATOM 1592 C C . ARG A 1 190 ? 4.498 -3.175 -27.559 1.00 52.88 190 ARG A C 1
ATOM 1594 O O . ARG A 1 190 ? 3.596 -3.285 -28.388 1.00 52.88 190 ARG A O 1
ATOM 1601 N N . LEU A 1 191 ? 5.427 -2.218 -27.603 1.00 55.03 191 LEU A N 1
ATOM 1602 C CA . LEU A 1 191 ? 5.527 -1.289 -28.726 1.00 55.03 191 LEU A CA 1
ATOM 1603 C C . LEU A 1 191 ? 5.532 -2.081 -30.036 1.00 55.03 191 LEU A C 1
ATOM 1605 O O . LEU A 1 191 ? 6.250 -3.071 -30.201 1.00 55.03 191 LEU A O 1
ATOM 1609 N N . SER A 1 192 ? 4.660 -1.674 -30.948 1.00 60.50 192 SER A N 1
ATOM 1610 C CA . SER A 1 192 ? 4.532 -2.337 -32.231 1.00 60.50 192 SER A CA 1
ATOM 1611 C C . SER A 1 192 ? 5.776 -2.066 -33.074 1.00 60.50 192 SER A C 1
ATOM 1613 O O . SER A 1 192 ? 6.063 -0.922 -33.431 1.00 60.50 192 SER A O 1
ATOM 1615 N N . LEU A 1 193 ? 6.477 -3.129 -33.474 1.00 68.12 193 LEU A N 1
ATOM 1616 C CA . LEU A 1 193 ? 7.579 -3.035 -34.434 1.00 68.12 193 LEU A CA 1
ATOM 1617 C C . LEU A 1 193 ? 7.101 -2.691 -35.850 1.00 68.12 193 LEU A C 1
ATOM 1619 O O . LEU A 1 193 ? 7.926 -2.624 -36.750 1.00 68.12 193 LEU A O 1
ATOM 1623 N N . ASN A 1 194 ? 5.809 -2.440 -36.083 1.00 75.69 194 ASN A N 1
ATOM 1624 C CA . ASN A 1 194 ? 5.267 -2.210 -37.423 1.00 75.69 194 ASN A CA 1
ATOM 1625 C C . ASN A 1 194 ? 5.939 -1.033 -38.144 1.00 75.69 194 ASN A C 1
ATOM 1627 O O . ASN A 1 194 ? 6.292 -1.168 -39.313 1.00 75.69 194 ASN A O 1
ATOM 1631 N N . LYS A 1 195 ? 6.165 0.098 -37.458 1.00 74.62 195 LYS A N 1
ATOM 1632 C CA . LYS A 1 195 ? 6.848 1.263 -38.052 1.00 74.62 195 LYS A CA 1
ATOM 1633 C C . LYS A 1 195 ? 8.320 0.952 -38.399 1.00 74.62 195 LYS A C 1
ATOM 1635 O O . LYS A 1 195 ? 8.681 1.123 -39.565 1.00 74.62 195 LYS A O 1
ATOM 1640 N N . PRO A 1 196 ? 9.155 0.444 -37.466 1.00 76.81 196 PRO A N 1
ATOM 1641 C CA . PRO A 1 196 ? 10.504 -0.027 -37.788 1.00 76.81 196 PRO A CA 1
ATOM 1642 C C . PRO A 1 196 ? 10.544 -1.092 -38.891 1.00 76.81 196 PRO A C 1
ATOM 1644 O O . PRO A 1 196 ? 11.390 -1.029 -39.777 1.00 76.81 196 PRO A O 1
ATOM 1647 N N . ASN A 1 197 ? 9.618 -2.052 -38.869 1.00 81.00 197 ASN A N 1
ATOM 1648 C CA . ASN A 1 197 ? 9.564 -3.147 -39.835 1.00 81.00 197 ASN A CA 1
ATOM 1649 C C . ASN A 1 197 ? 9.254 -2.630 -41.242 1.00 81.00 197 ASN A C 1
ATOM 1651 O O . ASN A 1 197 ? 9.948 -2.979 -42.191 1.00 81.00 197 ASN A O 1
ATOM 1655 N N . HIS A 1 198 ? 8.296 -1.710 -41.373 1.00 83.62 198 HIS A N 1
ATOM 1656 C CA . HIS A 1 198 ? 7.998 -1.054 -42.646 1.00 83.62 198 HIS A CA 1
ATOM 1657 C C . HIS A 1 198 ? 9.194 -0.245 -43.180 1.00 83.62 198 HIS A C 1
ATOM 1659 O O . HIS A 1 198 ? 9.512 -0.298 -44.372 1.00 83.62 198 HIS A O 1
ATOM 1665 N N . TYR A 1 199 ? 9.888 0.493 -42.305 1.00 84.62 199 TYR A N 1
ATOM 1666 C CA . TYR A 1 199 ? 11.103 1.222 -42.678 1.00 84.62 199 TYR A CA 1
ATOM 1667 C C . TYR A 1 199 ? 12.174 0.275 -43.239 1.00 84.62 199 TYR A C 1
ATOM 1669 O O . TYR A 1 199 ? 12.666 0.482 -44.349 1.00 84.62 199 TYR A O 1
ATOM 1677 N N . TRP A 1 200 ? 12.483 -0.809 -42.525 1.00 85.25 200 TRP A N 1
ATOM 1678 C CA . TRP A 1 200 ? 13.500 -1.770 -42.953 1.00 85.25 200 TRP A CA 1
ATOM 1679 C C . TRP A 1 200 ? 13.108 -2.542 -44.215 1.00 85.25 200 TRP A C 1
ATOM 1681 O O . TRP A 1 200 ? 13.963 -2.755 -45.070 1.00 85.25 200 TRP A O 1
ATOM 1691 N N . GLN A 1 201 ? 11.829 -2.881 -44.405 1.00 84.94 201 GLN A N 1
ATOM 1692 C CA . GLN A 1 201 ? 11.346 -3.451 -45.669 1.00 84.94 201 GLN A CA 1
ATOM 1693 C C . GLN A 1 201 ? 11.579 -2.503 -46.853 1.00 84.94 201 GLN A C 1
ATOM 1695 O O . GLN A 1 201 ? 11.990 -2.950 -47.920 1.00 84.94 201 GLN A O 1
ATOM 1700 N N . THR A 1 202 ? 11.371 -1.196 -46.659 1.00 85.38 202 THR A N 1
ATOM 1701 C CA . THR A 1 202 ? 11.630 -0.184 -47.696 1.00 85.38 202 THR A CA 1
ATOM 1702 C C . THR A 1 202 ? 13.119 -0.114 -48.036 1.00 85.38 202 THR A C 1
ATOM 1704 O O . THR A 1 202 ? 13.492 -0.131 -49.206 1.00 85.38 202 THR A O 1
ATOM 1707 N N . ILE A 1 203 ? 13.980 -0.088 -47.017 1.00 85.88 203 ILE A N 1
ATOM 1708 C CA . ILE A 1 203 ? 15.435 -0.025 -47.189 1.00 85.88 203 ILE A CA 1
ATOM 1709 C C . ILE A 1 203 ? 15.992 -1.282 -47.879 1.00 85.88 203 ILE A C 1
ATOM 1711 O O . ILE A 1 203 ? 16.858 -1.161 -48.746 1.00 85.88 203 ILE A O 1
ATOM 1715 N N . LEU A 1 204 ? 15.471 -2.471 -47.558 1.00 87.19 204 LEU A N 1
ATOM 1716 C CA . LEU A 1 204 ? 15.887 -3.734 -48.183 1.00 87.19 204 LEU A CA 1
ATOM 1717 C C . LEU A 1 204 ? 15.576 -3.804 -49.687 1.00 87.19 204 LEU A C 1
ATOM 1719 O O . LEU A 1 204 ? 16.217 -4.572 -50.398 1.00 87.19 204 LEU A O 1
ATOM 1723 N N . ASN A 1 205 ? 14.633 -2.997 -50.186 1.00 82.62 205 ASN A N 1
ATOM 1724 C CA . ASN A 1 205 ? 14.373 -2.881 -51.626 1.00 82.62 205 ASN A CA 1
ATOM 1725 C C . ASN A 1 205 ? 15.404 -2.000 -52.352 1.00 82.62 205 ASN A C 1
ATOM 1727 O O . ASN A 1 205 ? 15.500 -2.063 -53.574 1.00 82.62 205 ASN A O 1
ATOM 1731 N N . ILE A 1 206 ? 16.152 -1.167 -51.620 1.00 85.31 206 ILE A N 1
ATOM 1732 C CA . ILE A 1 206 ? 17.130 -0.221 -52.178 1.00 85.31 206 ILE A CA 1
ATOM 1733 C C . ILE A 1 206 ? 18.537 -0.825 -52.163 1.00 85.31 206 ILE A C 1
ATOM 1735 O O . ILE A 1 206 ? 19.318 -0.601 -53.084 1.00 85.31 206 ILE A O 1
ATOM 1739 N N . GLN A 1 207 ? 18.872 -1.589 -51.122 1.00 84.31 207 GLN A N 1
ATOM 1740 C CA . GLN A 1 207 ? 20.207 -2.157 -50.943 1.00 84.31 207 GLN A CA 1
ATOM 1741 C C . GLN A 1 207 ? 20.158 -3.498 -50.187 1.00 84.31 207 GLN A C 1
ATOM 1743 O O . GLN A 1 207 ? 19.416 -3.628 -49.207 1.00 84.31 207 GLN A O 1
ATOM 1748 N N . PRO A 1 208 ? 20.953 -4.501 -50.607 1.00 82.12 208 PRO A N 1
ATOM 1749 C CA . PRO A 1 208 ? 20.997 -5.791 -49.935 1.00 82.12 208 PRO A CA 1
ATOM 1750 C C . PRO A 1 208 ? 21.791 -5.699 -48.628 1.00 82.12 208 PRO A C 1
ATOM 1752 O O . PRO A 1 208 ? 22.938 -5.255 -48.608 1.00 82.12 208 PRO A O 1
ATOM 1755 N N . PHE A 1 209 ? 21.202 -6.199 -47.544 1.00 88.69 209 PHE A N 1
ATOM 1756 C CA . PHE A 1 209 ? 21.875 -6.371 -46.257 1.00 88.69 209 PHE A CA 1
ATOM 1757 C C . PHE A 1 209 ? 22.089 -7.852 -45.952 1.00 88.69 209 PHE A C 1
ATOM 1759 O O . PHE A 1 209 ? 21.355 -8.710 -46.442 1.00 88.69 209 PHE A O 1
ATOM 1766 N N . ARG A 1 210 ? 23.077 -8.158 -45.108 1.00 89.69 210 ARG A N 1
ATOM 1767 C CA . ARG A 1 210 ? 23.260 -9.494 -44.528 1.00 89.69 210 ARG A CA 1
ATOM 1768 C C . ARG A 1 210 ? 22.863 -9.491 -43.060 1.00 89.69 210 ARG A C 1
ATOM 1770 O O . ARG A 1 210 ? 23.115 -8.517 -42.354 1.00 89.69 210 ARG A O 1
ATOM 1777 N N . CYS A 1 211 ? 22.252 -10.578 -42.607 1.00 85.19 211 CYS A N 1
ATOM 1778 C CA . CYS A 1 211 ? 21.922 -10.773 -41.205 1.00 85.19 211 CYS A CA 1
ATOM 1779 C C . CYS A 1 211 ? 23.211 -10.864 -40.383 1.00 85.19 211 CYS A C 1
ATOM 1781 O O . CYS A 1 211 ? 24.094 -11.658 -40.699 1.00 85.19 211 CYS A O 1
ATOM 1783 N N . ILE A 1 212 ? 23.304 -10.085 -39.305 1.00 85.94 212 ILE A N 1
ATOM 1784 C CA . ILE A 1 212 ? 24.483 -10.065 -38.425 1.00 85.94 212 ILE A CA 1
ATOM 1785 C C . ILE A 1 212 ? 24.673 -11.372 -37.641 1.00 85.94 212 ILE A C 1
ATOM 1787 O O . ILE A 1 212 ? 25.759 -11.618 -37.129 1.00 85.94 212 ILE A O 1
ATOM 1791 N N . TYR A 1 213 ? 23.625 -12.198 -37.547 1.00 81.94 213 TYR A N 1
ATOM 1792 C CA . TYR A 1 213 ? 23.660 -13.481 -36.843 1.00 81.94 213 TYR A CA 1
ATOM 1793 C C . TYR A 1 213 ? 23.893 -14.659 -37.786 1.00 81.94 213 TYR A C 1
ATOM 1795 O O . TYR A 1 213 ? 24.777 -15.469 -37.532 1.00 81.94 213 TYR A O 1
ATOM 1803 N N . SER A 1 214 ? 23.107 -14.770 -38.863 1.00 87.94 214 SER A N 1
ATOM 1804 C CA . SER A 1 214 ? 23.185 -15.925 -39.768 1.00 87.94 214 SER A CA 1
ATOM 1805 C C . SER A 1 214 ? 24.093 -15.710 -40.978 1.00 87.94 214 SER A C 1
ATOM 1807 O O . SER A 1 214 ? 24.477 -16.672 -41.630 1.00 87.94 214 SER A O 1
ATOM 1809 N N . GLY A 1 215 ? 24.442 -14.463 -41.308 1.00 86.56 215 GLY A N 1
ATOM 1810 C CA . GLY A 1 215 ? 25.197 -14.123 -42.520 1.00 86.56 215 GLY A CA 1
ATOM 1811 C C . GLY A 1 215 ? 24.381 -14.174 -43.823 1.00 86.56 215 GLY A C 1
ATOM 1812 O O . GLY A 1 215 ? 24.873 -13.740 -44.875 1.00 86.56 215 GLY A O 1
ATOM 1813 N N . ASP A 1 216 ? 23.134 -14.648 -43.766 1.00 89.56 216 ASP A N 1
ATOM 1814 C CA . ASP A 1 216 ? 22.237 -14.743 -44.920 1.00 89.56 216 ASP A CA 1
ATOM 1815 C C . ASP A 1 216 ? 21.825 -13.367 -45.437 1.00 89.56 216 ASP A C 1
ATOM 1817 O O . ASP A 1 216 ? 21.755 -12.392 -44.687 1.00 89.56 216 ASP A O 1
ATOM 1821 N N . VAL A 1 217 ? 21.507 -13.287 -46.729 1.00 90.06 217 VAL A N 1
ATOM 1822 C CA . VAL A 1 217 ? 20.961 -12.062 -47.322 1.00 90.06 217 VAL A CA 1
ATOM 1823 C C . VAL A 1 217 ? 19.539 -11.831 -46.801 1.00 90.06 217 VAL A C 1
ATOM 1825 O O . VAL A 1 2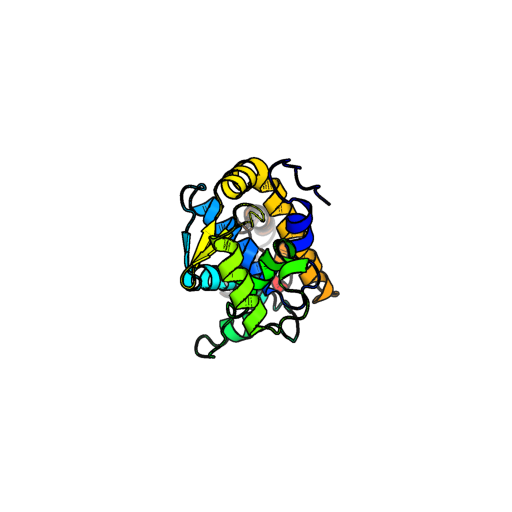17 ? 18.671 -12.706 -46.880 1.00 90.06 217 VAL A O 1
ATOM 1828 N N . LEU A 1 218 ? 19.306 -10.634 -46.271 1.00 90.06 218 LEU A N 1
ATOM 1829 C CA . LEU A 1 218 ? 18.004 -10.185 -45.805 1.00 90.06 218 LEU A CA 1
ATOM 1830 C C . LEU A 1 218 ? 17.138 -9.745 -46.987 1.00 90.06 218 LEU A C 1
ATOM 1832 O O . LEU A 1 218 ? 17.583 -9.082 -47.919 1.00 90.06 218 LEU A O 1
ATOM 1836 N N . THR A 1 219 ? 15.867 -10.102 -46.906 1.00 85.94 219 THR A N 1
ATOM 1837 C CA . THR A 1 219 ? 14.790 -9.798 -47.842 1.00 85.94 219 THR A CA 1
ATOM 1838 C C . THR A 1 219 ? 13.554 -9.398 -47.035 1.00 85.94 219 THR A C 1
ATOM 1840 O O . THR A 1 219 ? 13.422 -9.800 -45.875 1.00 85.94 219 THR A O 1
ATOM 1843 N N . PRO A 1 220 ? 12.577 -8.693 -47.627 1.00 81.19 220 PRO A N 1
ATOM 1844 C CA . PRO A 1 220 ? 11.324 -8.389 -46.936 1.00 81.19 220 PRO A CA 1
ATOM 1845 C C . PRO A 1 220 ? 10.573 -9.627 -46.407 1.00 81.19 220 PRO A C 1
ATOM 1847 O O . PRO A 1 220 ? 9.791 -9.508 -45.472 1.00 81.19 220 PRO A O 1
ATOM 1850 N N . LYS A 1 221 ? 10.813 -10.819 -46.981 1.00 81.31 221 LYS A N 1
ATOM 1851 C CA . LYS A 1 221 ? 10.155 -12.080 -46.592 1.00 81.31 221 LYS A CA 1
ATOM 1852 C C . LYS A 1 221 ? 10.815 -12.798 -45.412 1.00 81.31 221 LYS A C 1
ATOM 1854 O O . LYS A 1 221 ? 10.149 -13.597 -44.766 1.00 81.31 221 LYS A O 1
ATOM 1859 N N . ASN A 1 222 ? 12.102 -12.558 -45.155 1.00 83.75 222 ASN A N 1
ATOM 1860 C CA . ASN A 1 222 ? 12.860 -13.210 -44.075 1.00 83.75 222 ASN A CA 1
ATOM 1861 C C . ASN A 1 222 ? 13.398 -12.210 -43.033 1.00 83.75 222 ASN A C 1
ATOM 1863 O O . ASN A 1 222 ? 14.192 -12.587 -42.173 1.00 83.75 222 ASN A O 1
ATOM 1867 N N . LEU A 1 223 ? 12.964 -10.946 -43.092 1.00 83.62 223 LEU A N 1
ATOM 1868 C CA . LEU A 1 223 ? 13.266 -9.940 -42.081 1.00 83.62 223 LEU A CA 1
ATOM 1869 C C . LEU A 1 223 ? 12.513 -10.254 -40.782 1.00 83.62 223 LEU A C 1
ATOM 1871 O O . LEU A 1 223 ? 11.284 -10.259 -40.746 1.00 83.62 223 LEU A O 1
ATOM 1875 N N . SER A 1 224 ? 13.269 -10.438 -39.703 1.00 80.56 224 SER A N 1
ATOM 1876 C CA . SER A 1 224 ? 12.758 -10.497 -38.336 1.00 80.56 224 SER A CA 1
ATOM 1877 C C . SER A 1 224 ? 13.474 -9.437 -37.509 1.00 80.56 224 SER A C 1
ATOM 1879 O O . SER A 1 224 ? 14.683 -9.525 -37.302 1.00 80.56 224 SER A O 1
ATOM 1881 N N . LEU A 1 225 ? 12.736 -8.424 -37.056 1.00 77.81 225 LEU A N 1
ATOM 1882 C CA . LEU A 1 225 ? 13.245 -7.414 -36.130 1.00 77.81 225 LEU A CA 1
ATOM 1883 C C . LEU A 1 225 ? 12.920 -7.824 -34.696 1.00 77.81 225 LEU A C 1
ATOM 1885 O O . LEU A 1 225 ? 11.806 -8.261 -34.414 1.00 77.81 225 LEU A O 1
ATOM 1889 N N . ASP A 1 226 ? 13.879 -7.630 -33.799 1.00 65.19 226 ASP A N 1
ATOM 1890 C CA . ASP A 1 226 ? 13.698 -7.800 -32.359 1.00 65.19 226 ASP A CA 1
ATOM 1891 C C . ASP A 1 226 ? 13.971 -6.471 -31.640 1.00 65.19 226 ASP A C 1
ATOM 1893 O O . ASP A 1 226 ? 14.691 -5.603 -32.145 1.00 65.19 226 ASP A O 1
ATOM 1897 N N . HIS A 1 227 ? 13.401 -6.298 -30.451 1.00 60.25 227 HIS A N 1
ATOM 1898 C CA . HIS A 1 227 ? 13.697 -5.161 -29.586 1.00 60.25 227 HIS A CA 1
ATOM 1899 C C . HIS A 1 227 ? 15.073 -5.376 -28.946 1.00 60.25 227 HIS A C 1
ATOM 1901 O O . HIS A 1 227 ? 15.192 -5.851 -27.821 1.00 60.25 227 HIS A O 1
ATOM 1907 N N . PHE A 1 228 ? 16.130 -5.044 -29.687 1.00 50.28 228 PHE A N 1
ATOM 1908 C CA . PHE A 1 228 ? 17.514 -5.310 -29.285 1.00 50.28 228 PHE A CA 1
ATOM 1909 C C . PHE A 1 228 ? 17.976 -4.499 -28.053 1.00 50.28 228 PHE A C 1
ATOM 1911 O O . PHE A 1 228 ? 18.965 -4.851 -27.413 1.00 50.28 228 PHE A O 1
ATOM 1918 N N . LEU A 1 229 ? 17.259 -3.431 -27.681 1.00 46.81 229 LEU A N 1
ATOM 1919 C CA . LEU A 1 229 ? 17.554 -2.620 -26.498 1.00 46.81 229 LEU A CA 1
ATOM 1920 C C . LEU A 1 229 ? 16.590 -2.946 -25.347 1.00 46.81 229 LEU A C 1
ATOM 1922 O O . LEU A 1 229 ? 15.373 -2.825 -25.510 1.00 46.81 229 LEU A O 1
ATOM 1926 N N . PRO A 1 230 ? 17.105 -3.298 -24.155 1.00 48.03 230 PRO A N 1
ATOM 1927 C CA . PRO A 1 230 ? 16.274 -3.428 -22.972 1.00 48.03 230 PRO A CA 1
ATOM 1928 C C . PRO A 1 230 ? 15.576 -2.101 -22.668 1.00 48.03 230 PRO A C 1
ATOM 1930 O O . PRO A 1 230 ? 16.189 -1.035 -22.734 1.00 48.03 230 PRO A O 1
ATOM 1933 N N . TRP A 1 231 ? 14.318 -2.174 -22.229 1.00 47.41 231 TRP A N 1
ATOM 1934 C CA . TRP A 1 231 ? 13.516 -1.029 -21.778 1.00 47.41 231 TRP A CA 1
ATOM 1935 C C . TRP A 1 231 ? 14.236 -0.125 -20.761 1.00 47.41 231 TRP A C 1
ATOM 1937 O O . TRP A 1 231 ? 13.869 1.033 -20.594 1.00 47.41 231 TRP A O 1
ATOM 1947 N N . SER A 1 232 ? 15.265 -0.633 -20.074 1.00 42.88 232 SER A N 1
ATOM 1948 C CA . SER A 1 232 ? 16.097 0.139 -19.149 1.00 42.88 232 SER A CA 1
ATOM 1949 C C . SER A 1 232 ? 16.927 1.246 -19.812 1.00 42.88 232 SER A C 1
ATOM 1951 O O . SER A 1 232 ? 17.341 2.160 -19.098 1.00 42.88 232 SER A O 1
ATOM 1953 N N . PHE A 1 233 ? 17.143 1.201 -21.132 1.00 45.62 233 PHE A N 1
ATOM 1954 C CA . PHE A 1 233 ? 18.007 2.136 -21.866 1.00 45.62 233 PHE A CA 1
ATOM 1955 C C . PHE A 1 233 ? 17.276 3.173 -22.728 1.00 45.62 233 PHE A C 1
ATOM 1957 O O . PHE A 1 233 ? 17.913 4.115 -23.193 1.00 45.62 233 PHE A O 1
ATOM 1964 N N . ILE A 1 234 ? 15.963 3.046 -22.925 1.00 45.75 234 ILE A N 1
ATOM 1965 C CA . ILE A 1 234 ? 15.193 3.945 -23.794 1.00 45.7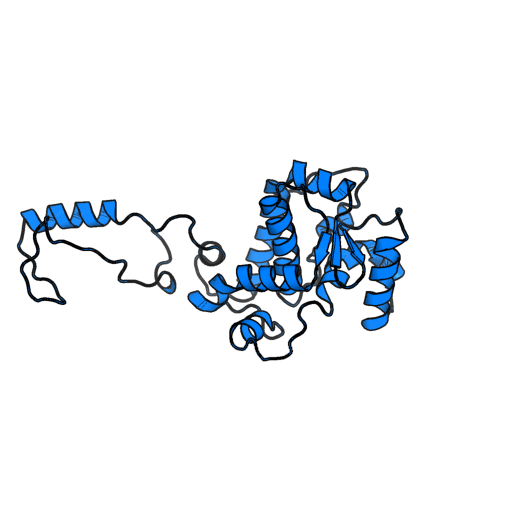5 234 ILE A CA 1
ATOM 1966 C C . ILE A 1 234 ? 14.306 4.845 -22.922 1.00 45.75 234 ILE A C 1
ATOM 1968 O O . ILE A 1 234 ? 13.482 4.366 -22.145 1.00 45.75 234 ILE A O 1
ATOM 1972 N N . GLY A 1 235 ? 14.535 6.160 -22.995 1.00 39.66 235 GLY A N 1
ATOM 1973 C CA . GLY A 1 235 ? 13.801 7.179 -22.231 1.00 39.66 235 GLY A CA 1
ATOM 1974 C C . GLY A 1 235 ? 12.581 7.763 -22.950 1.00 39.66 235 GLY A C 1
ATOM 1975 O O . GLY A 1 235 ? 11.752 8.388 -22.290 1.00 39.66 235 GLY A O 1
ATOM 1976 N N . HIS A 1 236 ? 12.470 7.554 -24.263 1.00 41.22 236 HIS A N 1
ATOM 1977 C CA . HIS A 1 236 ? 11.451 8.122 -25.150 1.00 41.22 236 HIS A CA 1
ATOM 1978 C C . HIS A 1 236 ? 11.197 7.172 -26.329 1.00 41.22 236 HIS A C 1
ATOM 1980 O O . HIS A 1 236 ? 12.105 6.421 -26.684 1.00 41.22 236 HIS A O 1
ATOM 1986 N N . ASP A 1 237 ? 10.001 7.236 -26.918 1.00 39.31 237 ASP A N 1
ATOM 1987 C CA . ASP A 1 237 ? 9.695 6.608 -28.213 1.00 39.31 237 ASP A CA 1
ATOM 1988 C C . ASP A 1 237 ? 10.429 7.298 -29.375 1.00 39.31 237 ASP A C 1
ATOM 1990 O O . ASP A 1 237 ? 10.550 8.548 -29.338 1.00 39.31 237 ASP A O 1
#